Protein AF-A0A0G9MXS0-F1 (afdb_monomer)

pLDDT: mean 90.31, std 13.98, range [33.62, 98.56]

Structure (mmCIF, N/CA/C/O backbone):
data_AF-A0A0G9MXS0-F1
#
_entry.id   AF-A0A0G9MXS0-F1
#
loop_
_atom_site.group_PDB
_atom_site.id
_atom_site.type_symbol
_atom_site.label_atom_id
_atom_site.label_alt_id
_atom_site.label_comp_id
_atom_site.label_asym_id
_atom_site.label_entity_id
_atom_site.label_seq_id
_atom_site.pdbx_PDB_ins_code
_atom_site.Cartn_x
_atom_site.Cartn_y
_atom_site.Cartn_z
_atom_site.occupancy
_atom_site.B_iso_or_equiv
_atom_site.auth_seq_id
_atom_site.auth_comp_id
_atom_site.auth_asym_id
_atom_site.auth_atom_id
_atom_site.pdbx_PDB_model_num
ATOM 1 N N . MET A 1 1 ? -11.647 19.737 22.869 1.00 33.62 1 MET A N 1
ATOM 2 C CA . MET A 1 1 ? -10.532 19.335 23.748 1.00 33.62 1 MET A CA 1
ATOM 3 C C . MET A 1 1 ? -9.729 18.297 22.994 1.00 33.62 1 MET A C 1
ATOM 5 O O . MET A 1 1 ? -10.153 17.158 22.888 1.00 33.62 1 MET A O 1
ATOM 9 N N . THR A 1 2 ? -8.673 18.758 22.336 1.00 41.34 2 THR A N 1
ATOM 10 C CA . THR A 1 2 ? -7.670 17.954 21.637 1.00 41.34 2 THR A CA 1
ATOM 11 C C . THR A 1 2 ? -6.596 17.598 22.648 1.00 41.34 2 THR A C 1
ATOM 13 O O . THR A 1 2 ? -5.862 18.496 23.050 1.00 41.34 2 THR A O 1
ATOM 16 N N . ASP A 1 3 ? -6.517 16.332 23.049 1.00 33.88 3 ASP A N 1
ATOM 17 C CA . ASP A 1 3 ? -5.334 15.817 23.730 1.00 33.88 3 ASP A CA 1
ATOM 18 C C . ASP A 1 3 ? -4.637 14.801 22.839 1.00 33.88 3 ASP A C 1
ATOM 20 O O . ASP A 1 3 ? -5.235 13.877 22.284 1.00 33.88 3 ASP A O 1
ATOM 24 N N . ALA A 1 4 ? -3.361 15.100 22.651 1.00 39.19 4 ALA A N 1
ATOM 25 C CA . ALA A 1 4 ? -2.439 14.481 21.738 1.00 39.19 4 ALA A CA 1
ATOM 26 C C . ALA A 1 4 ? -2.126 13.043 22.151 1.00 39.19 4 ALA A C 1
ATOM 28 O O . ALA A 1 4 ? -1.952 12.730 23.330 1.00 39.19 4 ALA A O 1
ATOM 29 N N . VAL A 1 5 ? -1.947 12.186 21.148 1.00 43.66 5 VAL A N 1
ATOM 30 C CA . VAL A 1 5 ? -1.130 10.982 21.298 1.00 43.66 5 VAL A CA 1
ATOM 31 C C . VAL A 1 5 ? 0.262 11.456 21.728 1.00 43.66 5 VAL A C 1
ATOM 33 O O . VAL A 1 5 ? 0.905 12.228 21.017 1.00 43.66 5 VAL A O 1
ATOM 36 N N . ALA A 1 6 ? 0.659 11.077 22.943 1.00 42.03 6 ALA A N 1
ATOM 37 C CA . ALA A 1 6 ? 1.858 11.559 23.612 1.00 42.03 6 ALA A CA 1
ATOM 38 C C . ALA A 1 6 ? 3.135 11.319 22.788 1.00 42.03 6 ALA A C 1
ATOM 40 O O . ALA A 1 6 ? 3.261 10.332 22.062 1.00 42.03 6 ALA A O 1
ATOM 41 N N . ALA A 1 7 ? 4.064 12.264 22.939 1.00 38.81 7 ALA A N 1
ATOM 42 C CA . ALA A 1 7 ? 5.314 12.396 22.209 1.00 38.81 7 ALA A CA 1
ATOM 43 C C . ALA A 1 7 ? 6.161 11.116 22.213 1.00 38.81 7 ALA A C 1
ATOM 45 O O . ALA A 1 7 ? 6.508 10.583 23.268 1.00 38.81 7 ALA A O 1
ATOM 46 N N . ALA A 1 8 ? 6.562 10.687 21.017 1.00 43.38 8 ALA A N 1
ATOM 47 C CA . ALA A 1 8 ? 7.743 9.859 20.862 1.00 43.38 8 ALA A CA 1
ATOM 48 C C . ALA A 1 8 ? 8.965 10.664 21.344 1.00 43.38 8 ALA A C 1
ATOM 50 O O . ALA A 1 8 ? 9.063 11.869 21.091 1.00 43.38 8 ALA A O 1
ATOM 51 N N . GLY A 1 9 ? 9.851 10.010 22.102 1.00 40.53 9 GLY A N 1
ATOM 52 C CA . GLY A 1 9 ? 11.127 10.587 22.523 1.00 40.53 9 GLY A CA 1
ATOM 53 C C . GLY A 1 9 ? 11.935 11.079 21.321 1.00 40.53 9 GLY A C 1
ATOM 54 O O . GLY A 1 9 ? 11.627 10.749 20.181 1.00 40.53 9 GLY A O 1
ATOM 55 N N . THR A 1 10 ? 12.957 11.896 21.564 1.00 53.34 10 THR A N 1
ATOM 56 C CA . THR A 1 10 ? 13.846 12.404 20.508 1.00 53.34 10 THR A CA 1
ATOM 57 C C . THR A 1 10 ? 14.333 11.255 19.615 1.00 53.34 10 THR A C 1
ATOM 59 O O . THR A 1 10 ? 15.136 10.441 20.069 1.00 53.34 10 THR A O 1
ATOM 62 N N . GLY A 1 11 ? 13.825 11.197 18.378 1.00 67.38 11 GLY A N 1
ATOM 63 C CA . GLY A 1 11 ? 14.111 10.158 17.390 1.00 67.38 11 GLY A CA 1
ATOM 64 C C . GLY A 1 11 ? 12.881 9.320 17.013 1.00 67.38 11 GLY A C 1
ATOM 65 O O . GLY A 1 11 ? 12.605 8.303 17.643 1.00 67.38 11 GLY A O 1
ATOM 66 N N . SER A 1 12 ? 12.230 9.694 15.910 1.00 78.31 12 SER A N 1
ATOM 67 C CA . SER A 1 12 ? 11.050 9.090 15.259 1.00 78.31 12 SER A CA 1
ATOM 68 C C . SER A 1 12 ? 9.695 9.565 15.794 1.00 78.31 12 SER A C 1
ATOM 70 O O . SER A 1 12 ? 9.551 9.889 16.968 1.00 78.31 12 SER A O 1
ATOM 72 N N . ARG A 1 13 ? 8.678 9.655 14.926 1.00 89.19 13 ARG A N 1
ATOM 73 C CA . ARG A 1 13 ? 7.351 10.210 15.270 1.00 89.19 13 ARG A CA 1
ATOM 74 C C . ARG A 1 13 ? 6.240 9.696 14.364 1.00 89.19 13 ARG A C 1
ATOM 76 O O . ARG A 1 13 ? 6.498 9.275 13.241 1.00 89.19 13 ARG A O 1
ATOM 83 N N . TYR A 1 14 ? 4.993 9.869 14.798 1.00 91.62 14 TYR A N 1
ATOM 84 C CA . TYR A 1 14 ? 3.857 9.791 13.882 1.00 91.62 14 TYR A CA 1
ATOM 85 C C . TYR A 1 14 ? 3.717 11.093 13.094 1.00 91.62 14 TYR A C 1
ATOM 87 O O . TYR A 1 14 ? 3.660 12.169 13.690 1.00 91.62 14 TYR A O 1
ATOM 95 N N . ALA A 1 15 ? 3.662 11.000 11.766 1.00 88.00 15 ALA A N 1
ATOM 96 C CA . ALA A 1 15 ? 3.528 12.167 10.894 1.00 88.00 15 ALA A CA 1
ATOM 97 C C . ALA A 1 15 ? 2.088 12.346 10.404 1.00 88.00 15 ALA A C 1
ATOM 99 O O . ALA A 1 15 ? 1.401 13.282 10.813 1.00 88.00 15 ALA A O 1
ATOM 100 N N . ARG A 1 16 ? 1.616 11.439 9.542 1.00 94.88 16 ARG A N 1
ATOM 101 C CA . ARG A 1 16 ? 0.253 11.453 9.003 1.00 94.88 16 ARG A CA 1
ATOM 102 C C . ARG A 1 16 ? -0.611 10.434 9.731 1.00 94.88 16 ARG A C 1
ATOM 104 O O . ARG A 1 16 ? -0.188 9.306 9.959 1.00 94.88 16 ARG A O 1
ATOM 111 N N . GLN A 1 17 ? -1.837 10.825 10.057 1.00 96.12 17 GLN A N 1
ATOM 112 C CA . GLN A 1 17 ? -2.816 9.969 10.718 1.00 96.12 17 GLN A CA 1
ATOM 113 C C . GLN A 1 17 ? -4.156 10.039 9.986 1.00 96.12 17 GLN A C 1
ATOM 115 O O . GLN A 1 17 ? -4.555 11.107 9.517 1.00 96.12 17 GLN A O 1
ATOM 120 N N . GLN A 1 18 ? -4.853 8.910 9.888 1.00 97.25 18 GLN A N 1
ATOM 121 C CA . GLN A 1 18 ? -6.220 8.840 9.377 1.00 97.25 18 GLN A CA 1
ATOM 122 C C . GLN A 1 18 ? -7.076 7.979 10.300 1.00 97.25 18 GLN A C 1
ATOM 124 O O . GLN A 1 18 ? -6.687 6.874 10.665 1.00 97.25 18 GLN A O 1
ATOM 129 N N . LEU A 1 19 ? -8.246 8.500 10.668 1.00 96.00 19 LEU A N 1
ATOM 130 C CA . LEU A 1 19 ? -9.260 7.761 11.408 1.00 96.00 19 LEU A CA 1
ATOM 131 C C . LEU A 1 19 ? -10.292 7.224 10.416 1.00 96.00 19 LEU A C 1
ATOM 133 O O . LEU A 1 19 ? -10.860 7.993 9.641 1.00 96.00 19 LEU A O 1
ATOM 137 N N . VAL A 1 20 ? -10.541 5.921 10.455 1.00 96.06 20 VAL A N 1
ATOM 138 C CA . VAL A 1 20 ? -11.544 5.245 9.627 1.00 96.06 20 VAL A CA 1
ATOM 139 C C . VAL A 1 20 ? -12.437 4.366 10.492 1.00 96.06 20 VAL A C 1
ATOM 141 O O . VAL A 1 20 ? -12.101 4.049 11.631 1.00 96.06 20 VAL A O 1
ATOM 144 N N . GLN A 1 21 ? -13.598 3.991 9.968 1.00 93.62 21 GLN A N 1
ATOM 145 C CA . GLN A 1 21 ? -14.516 3.088 10.655 1.00 93.62 21 GLN A CA 1
ATOM 146 C C . GLN A 1 21 ? -14.477 1.709 10.015 1.00 93.62 21 GLN A C 1
ATOM 148 O O . GLN A 1 21 ? -14.548 1.575 8.795 1.00 93.62 21 GLN A O 1
ATOM 153 N N . VAL A 1 22 ? -14.423 0.695 10.868 1.00 92.06 22 VAL A N 1
ATOM 154 C CA . VAL A 1 22 ? -14.742 -0.693 10.529 1.00 92.06 22 VAL A CA 1
ATOM 155 C C . VAL A 1 22 ? -16.005 -1.078 11.305 1.00 92.06 22 VAL A C 1
ATOM 157 O O . VAL A 1 22 ? -16.372 -0.368 12.249 1.00 92.06 22 VAL A O 1
ATOM 160 N N . PRO A 1 23 ? -16.708 -2.168 10.956 1.00 87.62 23 PRO A N 1
ATOM 161 C CA . PRO A 1 23 ? -17.886 -2.593 11.705 1.00 87.62 23 PRO A CA 1
ATOM 162 C C . PRO A 1 23 ? -17.623 -2.655 13.220 1.00 87.62 23 PRO A C 1
ATOM 164 O O . PRO A 1 23 ? -16.843 -3.472 13.698 1.00 87.62 23 PRO A O 1
ATOM 167 N N . GLY A 1 24 ? -18.271 -1.756 13.966 1.00 85.69 24 GLY A N 1
ATOM 168 C CA . GLY A 1 24 ? -18.226 -1.704 15.428 1.00 85.69 24 GLY A CA 1
ATOM 169 C C . GLY A 1 24 ? -17.005 -1.029 16.065 1.00 85.69 24 GLY A C 1
ATOM 170 O O . GLY A 1 24 ? -16.990 -0.924 17.289 1.00 85.69 24 GLY A O 1
ATOM 171 N N . ARG A 1 25 ? -16.001 -0.560 15.306 1.00 90.25 25 ARG A N 1
ATOM 172 C CA . ARG A 1 25 ? -14.773 0.034 15.881 1.00 90.25 25 ARG A CA 1
ATOM 173 C C . ARG A 1 25 ? -14.265 1.221 15.062 1.00 90.25 25 ARG A C 1
ATOM 175 O O . ARG A 1 25 ? -14.404 1.261 13.840 1.00 90.25 25 ARG A O 1
ATOM 182 N N . ASN A 1 26 ? -13.639 2.183 15.738 1.00 93.50 26 ASN A N 1
ATOM 183 C CA . ASN A 1 26 ? -12.846 3.206 15.057 1.00 93.50 26 ASN A CA 1
ATOM 184 C C . ASN A 1 26 ? -11.406 2.706 14.941 1.00 93.50 26 ASN A C 1
ATOM 186 O O . ASN A 1 26 ? -10.884 2.113 15.881 1.00 93.50 26 ASN A O 1
ATOM 190 N N . VAL A 1 27 ? -10.757 2.965 13.814 1.00 97.00 27 VAL A N 1
ATOM 191 C CA . VAL A 1 27 ? -9.387 2.532 13.545 1.00 97.00 27 VAL A CA 1
ATOM 192 C C . VAL A 1 27 ? -8.548 3.744 13.184 1.00 97.00 27 VAL A C 1
ATOM 194 O O . VAL A 1 27 ? -8.851 4.454 12.226 1.00 97.00 27 VAL A O 1
ATOM 197 N N . LEU A 1 28 ? -7.499 3.995 13.962 1.00 97.31 28 LEU A N 1
ATOM 198 C CA . LEU A 1 28 ? -6.494 5.007 13.664 1.00 97.31 28 LEU A CA 1
ATOM 199 C C . LEU A 1 28 ? -5.334 4.335 12.929 1.00 97.31 28 LEU A C 1
ATOM 201 O O . LEU A 1 28 ? -4.691 3.441 13.470 1.00 97.31 28 LEU A O 1
ATOM 205 N N . VAL A 1 29 ? -5.057 4.786 11.712 1.00 98.19 29 VAL A N 1
ATOM 206 C CA . VAL A 1 29 ? -3.877 4.400 10.933 1.00 98.19 29 VAL A CA 1
ATOM 207 C C . VAL A 1 29 ? -2.875 5.540 11.016 1.00 98.19 29 VAL A C 1
ATOM 209 O O . VAL A 1 29 ? -3.224 6.686 10.720 1.00 98.19 29 VAL A O 1
ATOM 212 N N . ALA A 1 30 ? -1.649 5.246 11.437 1.00 97.56 30 ALA A N 1
ATOM 213 C CA . ALA A 1 30 ? -0.625 6.251 11.676 1.00 97.56 30 ALA A CA 1
ATOM 214 C C . ALA A 1 30 ? 0.683 5.890 10.971 1.00 97.56 30 ALA A C 1
ATOM 216 O O . ALA A 1 30 ? 1.228 4.805 11.152 1.00 97.56 30 ALA A O 1
ATOM 217 N N . GLU A 1 31 ? 1.203 6.833 10.195 1.00 96.62 31 GLU A N 1
ATOM 218 C CA . GLU A 1 31 ? 2.507 6.720 9.557 1.00 96.62 31 GLU A CA 1
ATOM 219 C C . GLU A 1 31 ? 3.615 7.014 10.551 1.00 96.62 31 GLU A C 1
ATOM 221 O O . GLU A 1 31 ? 3.676 8.116 11.106 1.00 96.62 31 GLU A O 1
ATOM 226 N N . TYR A 1 32 ? 4.485 6.027 10.746 1.00 93.62 32 TYR A N 1
ATOM 227 C CA . TYR A 1 32 ? 5.662 6.137 11.586 1.00 93.62 32 TYR A CA 1
ATOM 228 C C . TYR A 1 32 ? 6.855 6.565 10.732 1.00 93.62 32 TYR A C 1
ATOM 230 O O . TYR A 1 32 ? 7.236 5.883 9.782 1.00 93.62 32 TYR A O 1
ATOM 238 N N . VAL A 1 33 ? 7.443 7.707 11.073 1.00 89.38 33 VAL A N 1
ATOM 239 C CA . VAL A 1 33 ? 8.605 8.270 10.384 1.00 89.38 33 VAL A CA 1
ATOM 240 C C . VAL A 1 33 ? 9.826 8.102 11.268 1.00 89.38 33 VAL A C 1
ATOM 242 O O . VAL A 1 33 ? 9.826 8.574 12.406 1.00 89.38 33 VAL A O 1
ATOM 245 N N . PHE A 1 34 ? 10.858 7.469 10.718 1.00 89.06 34 PHE A N 1
ATOM 246 C CA . PHE A 1 34 ? 12.155 7.303 11.360 1.00 89.06 34 PHE A CA 1
ATOM 247 C C . PHE A 1 34 ? 13.017 8.554 11.155 1.00 89.06 34 PHE A C 1
ATOM 249 O O . PHE A 1 34 ? 13.143 9.042 10.032 1.00 89.06 34 PHE A O 1
ATOM 256 N N . ASP A 1 35 ? 13.610 9.078 12.230 1.00 85.88 35 ASP A N 1
ATOM 257 C CA . ASP A 1 35 ? 14.569 10.194 12.124 1.00 85.88 35 ASP A CA 1
ATOM 258 C C . ASP A 1 35 ? 15.984 9.715 11.740 1.00 85.88 35 ASP A C 1
ATOM 260 O O . ASP A 1 35 ? 16.755 10.484 11.170 1.00 85.88 35 ASP A O 1
ATOM 264 N N . ASP A 1 36 ? 16.305 8.449 12.02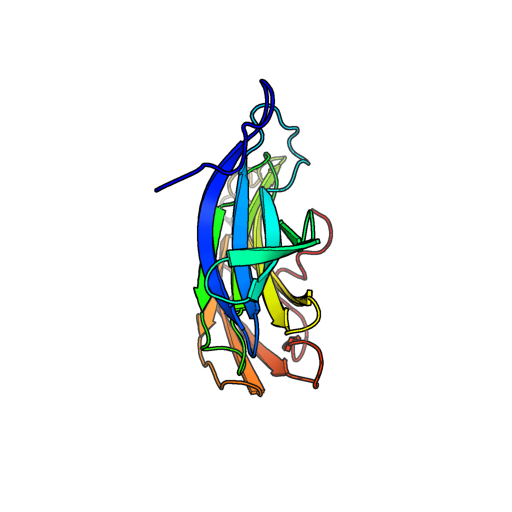2 1.00 86.50 36 ASP A N 1
ATOM 265 C CA . ASP A 1 36 ? 17.522 7.755 11.592 1.00 86.50 36 ASP A CA 1
ATOM 266 C C . ASP A 1 36 ? 17.139 6.363 11.075 1.00 86.50 36 ASP A C 1
ATOM 268 O O . ASP A 1 36 ? 16.343 5.657 11.701 1.00 86.50 36 ASP A O 1
ATOM 272 N N . PHE A 1 37 ? 17.658 5.986 9.911 1.00 86.44 37 PHE A N 1
ATOM 273 C CA . PHE A 1 37 ? 17.297 4.748 9.235 1.00 86.44 37 PHE A CA 1
ATOM 274 C C . PHE A 1 37 ? 18.442 4.215 8.375 1.00 86.44 37 PHE A C 1
ATOM 276 O O . PHE A 1 37 ? 19.243 4.955 7.804 1.00 86.44 37 PHE A O 1
ATOM 283 N N . SER A 1 38 ? 18.482 2.893 8.237 1.00 87.31 38 SER A N 1
ATOM 284 C CA . SER A 1 38 ? 19.339 2.232 7.259 1.00 87.31 38 SER A CA 1
ATOM 285 C C . SER A 1 38 ? 18.644 2.167 5.897 1.00 87.31 38 SER A C 1
ATOM 287 O O . SER A 1 38 ? 17.433 2.364 5.783 1.00 87.31 38 SER A O 1
ATOM 289 N N . HIS A 1 39 ? 19.392 1.815 4.854 1.00 81.50 39 HIS A N 1
ATOM 290 C CA . HIS A 1 39 ? 18.808 1.562 3.536 1.00 81.50 39 HIS A CA 1
ATOM 291 C C . HIS A 1 39 ? 17.793 0.401 3.550 1.00 81.50 39 HIS A C 1
ATOM 293 O O . HIS A 1 39 ? 16.867 0.425 2.747 1.00 81.50 39 HIS A O 1
ATOM 299 N N . ALA A 1 40 ? 17.927 -0.544 4.491 1.00 86.19 40 ALA A N 1
ATOM 300 C CA . ALA A 1 40 ? 17.030 -1.687 4.688 1.00 86.19 40 ALA A CA 1
ATOM 301 C C . ALA A 1 40 ? 15.862 -1.401 5.653 1.00 86.19 40 ALA A C 1
ATOM 303 O O . ALA A 1 40 ? 15.056 -2.280 5.939 1.00 86.19 40 ALA A O 1
ATOM 304 N N . THR A 1 41 ? 15.777 -0.197 6.223 1.00 90.38 41 THR A N 1
ATOM 305 C CA . THR A 1 41 ? 14.640 0.163 7.075 1.00 90.38 41 THR A CA 1
ATOM 306 C C . THR A 1 41 ? 13.443 0.446 6.176 1.00 90.38 41 THR A C 1
ATOM 308 O O . THR A 1 41 ? 13.517 1.342 5.344 1.00 90.38 41 THR A O 1
ATOM 311 N N . GLU A 1 42 ? 12.349 -0.289 6.323 1.00 91.75 42 GLU A N 1
ATOM 312 C CA . GLU A 1 42 ? 11.135 -0.066 5.532 1.00 91.75 42 GLU A CA 1
ATOM 313 C C . GLU A 1 42 ? 10.337 1.146 6.055 1.00 91.75 42 GLU A C 1
ATOM 315 O O . GLU A 1 42 ? 10.437 1.533 7.225 1.00 91.75 42 GLU A O 1
ATOM 320 N N . GLY A 1 43 ? 9.511 1.757 5.200 1.00 93.81 43 GLY A N 1
ATOM 321 C CA . GLY A 1 43 ? 8.479 2.689 5.660 1.00 93.81 43 GLY A CA 1
ATOM 322 C C . GLY A 1 43 ? 7.374 1.938 6.401 1.00 93.81 43 GLY A C 1
ATOM 323 O O . GLY A 1 43 ? 7.039 0.827 6.006 1.00 93.81 43 GLY A O 1
ATOM 324 N N . ARG A 1 44 ? 6.787 2.532 7.449 1.00 95.38 44 ARG A N 1
ATOM 325 C CA . ARG A 1 44 ? 5.916 1.813 8.395 1.00 95.38 44 ARG A CA 1
ATOM 326 C C . ARG A 1 44 ? 4.583 2.520 8.651 1.00 95.38 44 ARG A C 1
ATOM 328 O O . ARG A 1 44 ? 4.539 3.730 8.881 1.00 95.38 44 ARG A O 1
ATOM 335 N N . LEU A 1 45 ? 3.504 1.739 8.700 1.00 97.94 45 LEU A N 1
ATOM 336 C CA . LEU A 1 45 ? 2.224 2.139 9.286 1.00 97.94 45 LEU A CA 1
ATOM 337 C C . LEU A 1 45 ? 1.915 1.288 10.519 1.00 97.94 45 LEU A C 1
ATOM 339 O O . LEU A 1 45 ? 2.001 0.059 10.480 1.00 97.94 45 LEU A O 1
ATOM 343 N N . ASP A 1 46 ? 1.463 1.961 11.571 1.00 97.94 46 ASP A N 1
ATOM 344 C CA . ASP A 1 46 ? 0.859 1.335 12.741 1.00 97.94 46 ASP A CA 1
ATOM 345 C C . ASP A 1 46 ? -0.653 1.517 12.711 1.00 97.94 46 ASP A C 1
ATOM 347 O O . ASP A 1 46 ? -1.172 2.537 12.244 1.00 97.94 46 ASP A O 1
ATOM 351 N N . VAL A 1 47 ? -1.367 0.516 13.219 1.00 98.31 47 VAL A N 1
ATOM 352 C CA . VAL A 1 47 ? -2.827 0.501 13.237 1.00 98.31 47 VAL A CA 1
ATOM 353 C C . VAL A 1 47 ? -3.317 0.301 14.664 1.00 98.31 47 VAL A C 1
ATOM 355 O O . VAL A 1 47 ? -2.893 -0.613 15.368 1.00 98.31 47 VAL A O 1
ATOM 358 N N . PHE A 1 48 ? -4.243 1.154 15.087 1.00 97.31 48 PHE A N 1
ATOM 359 C CA . PHE A 1 48 ? -4.815 1.150 16.426 1.00 97.31 48 PHE A CA 1
ATOM 360 C C . PHE A 1 48 ? -6.323 0.984 16.331 1.00 97.31 48 PHE A C 1
ATOM 362 O O . PHE A 1 48 ? -7.001 1.846 15.771 1.00 97.31 48 PHE A O 1
ATOM 369 N N . TYR A 1 49 ? -6.857 -0.090 16.902 1.00 96.69 49 TYR A N 1
ATOM 370 C CA . TYR A 1 49 ? -8.299 -0.274 17.016 1.00 96.69 49 TYR A CA 1
ATOM 371 C C . TYR A 1 49 ? -8.761 0.309 18.341 1.00 96.69 49 TYR A C 1
ATOM 373 O O . TYR A 1 49 ? -8.235 -0.023 19.404 1.00 96.69 49 TYR A O 1
ATOM 381 N N . LEU A 1 50 ? -9.720 1.220 18.256 1.00 94.50 50 LEU A N 1
ATOM 382 C CA . LEU A 1 50 ? -10.207 2.019 19.364 1.00 94.50 50 LEU A CA 1
ATOM 383 C C . LEU A 1 50 ? -11.607 1.544 19.730 1.00 94.50 50 LEU A C 1
ATOM 385 O O . LEU A 1 50 ? -12.552 1.685 18.943 1.00 94.50 50 LEU A O 1
ATOM 389 N N . ASP A 1 51 ? -11.742 1.036 20.948 1.00 88.50 51 ASP A N 1
ATOM 390 C CA . ASP A 1 51 ? -13.048 0.765 21.528 1.00 88.50 51 ASP A CA 1
ATOM 391 C C . ASP A 1 51 ? -13.601 2.069 22.091 1.00 88.50 51 ASP A C 1
ATOM 393 O O . ASP A 1 51 ? -12.889 2.820 22.768 1.00 88.50 51 ASP A O 1
ATOM 397 N N . ALA A 1 52 ? -14.870 2.345 21.800 1.00 81.81 52 ALA A N 1
ATOM 398 C CA . ALA A 1 52 ? -15.545 3.542 22.268 1.00 81.81 52 ALA A CA 1
ATOM 399 C C . ALA A 1 52 ? -16.804 3.186 23.062 1.00 81.81 52 ALA A C 1
ATOM 401 O O . ALA A 1 52 ? -17.646 2.425 22.591 1.00 81.81 52 ALA A O 1
ATOM 402 N N . SER A 1 53 ? -16.957 3.804 24.231 1.00 78.25 53 SER A N 1
ATOM 403 C CA . SER A 1 53 ? -18.198 3.818 25.013 1.00 78.25 53 SER A CA 1
ATOM 404 C C . SER A 1 53 ? -18.496 5.256 25.407 1.00 78.25 53 SER A C 1
ATOM 406 O O . SER A 1 53 ? -17.600 5.971 25.856 1.00 78.25 53 SER A O 1
ATOM 408 N N . ASP A 1 54 ? -19.737 5.702 25.215 1.00 80.44 54 ASP A N 1
ATOM 409 C CA . ASP A 1 54 ? -20.201 7.041 25.615 1.00 80.44 54 ASP A CA 1
ATOM 410 C C . ASP A 1 54 ? -19.306 8.193 25.113 1.00 80.44 54 ASP A C 1
ATOM 412 O O . ASP A 1 54 ? -19.026 9.162 25.822 1.00 80.44 54 ASP A O 1
ATOM 416 N N . GLY A 1 55 ? -18.807 8.070 23.878 1.00 75.00 55 GLY A N 1
ATOM 417 C CA . GLY A 1 55 ? -17.944 9.075 23.249 1.00 75.00 55 GLY A CA 1
ATOM 418 C C . GLY A 1 55 ? -16.519 9.145 23.811 1.00 75.00 55 GLY A C 1
ATOM 419 O O . GLY A 1 55 ? -15.801 10.100 23.518 1.00 75.00 55 GLY A O 1
ATOM 420 N N . ARG A 1 56 ? -16.093 8.157 24.608 1.00 81.50 56 ARG A N 1
ATOM 421 C CA . ARG A 1 56 ? -14.734 8.046 25.152 1.00 81.50 56 ARG A CA 1
ATOM 422 C C . ARG A 1 56 ? -14.047 6.793 24.637 1.00 81.50 56 ARG A C 1
ATOM 424 O O . ARG A 1 56 ? -14.677 5.746 24.527 1.00 81.50 56 ARG A O 1
ATOM 431 N N . VAL A 1 57 ? -12.746 6.900 24.373 1.00 85.56 57 VAL A N 1
ATOM 432 C CA . VAL A 1 57 ? -11.901 5.736 24.088 1.00 85.56 57 VAL A CA 1
ATOM 433 C C . VAL A 1 57 ? -11.710 4.955 25.386 1.00 85.56 57 VAL A C 1
ATOM 435 O O . VAL A 1 57 ? -11.178 5.492 26.357 1.00 85.56 57 VAL A O 1
ATOM 438 N N . THR A 1 58 ? -12.168 3.708 25.411 1.00 86.06 58 THR A N 1
ATOM 439 C CA . THR A 1 58 ? -12.092 2.814 26.580 1.00 86.06 58 THR A CA 1
ATOM 440 C C . THR A 1 58 ? -11.049 1.716 26.420 1.00 86.06 58 THR A C 1
ATOM 442 O O . THR A 1 58 ? -10.610 1.146 27.415 1.00 86.06 58 THR A O 1
ATOM 445 N N . GLY A 1 59 ? -10.637 1.432 25.185 1.00 86.88 59 GLY A N 1
ATOM 446 C CA . GLY A 1 59 ? -9.661 0.402 24.854 1.00 86.88 59 GLY A CA 1
ATOM 447 C C . GLY A 1 59 ? -8.884 0.769 23.597 1.00 86.88 59 GLY A C 1
ATOM 448 O O . GLY A 1 59 ? -9.408 1.443 22.709 1.00 86.88 59 GLY A O 1
ATOM 449 N N . VAL A 1 60 ? -7.620 0.348 23.551 1.00 92.56 60 VAL A N 1
ATOM 450 C CA . VAL A 1 60 ? -6.759 0.480 22.374 1.00 92.56 60 VAL A CA 1
ATOM 451 C C . VAL A 1 60 ? -6.036 -0.836 22.158 1.00 92.56 60 VAL A C 1
ATOM 453 O O . VAL A 1 60 ? -5.192 -1.226 22.967 1.00 92.56 60 VAL A O 1
ATOM 456 N N . GLU A 1 61 ? -6.338 -1.488 21.048 1.00 96.19 61 GLU A N 1
ATOM 457 C CA . GLU A 1 61 ? -5.573 -2.620 20.545 1.00 96.19 61 GLU A CA 1
ATOM 458 C C . GLU A 1 61 ? -4.565 -2.112 19.514 1.00 96.19 61 GLU A C 1
ATOM 460 O O . GLU A 1 61 ? -4.909 -1.312 18.640 1.00 96.19 61 GLU A O 1
ATOM 465 N N . ARG A 1 62 ? -3.300 -2.518 19.657 1.00 96.88 62 ARG A N 1
ATOM 466 C CA . ARG A 1 62 ? -2.184 -1.993 18.866 1.00 96.88 62 ARG A CA 1
ATOM 467 C C . ARG A 1 62 ? -1.642 -3.067 17.940 1.00 96.88 62 ARG A C 1
ATOM 469 O O . ARG A 1 62 ? -1.200 -4.111 18.406 1.00 96.88 62 ARG A O 1
ATOM 476 N N . PHE A 1 63 ? -1.601 -2.749 16.657 1.00 97.31 63 PHE A N 1
ATOM 477 C CA . PHE A 1 63 ? -0.927 -3.522 15.627 1.00 97.31 63 PHE A CA 1
ATOM 478 C C . PHE A 1 63 ? 0.230 -2.679 15.110 1.00 97.31 63 PHE A C 1
ATOM 480 O O . PHE A 1 63 ? 0.107 -1.894 14.167 1.00 97.31 63 PHE A O 1
ATOM 487 N N . GLU A 1 64 ? 1.346 -2.796 15.815 1.00 95.12 64 GLU A N 1
ATOM 488 C CA . GLU A 1 64 ? 2.609 -2.223 15.381 1.00 95.12 64 GLU A CA 1
ATOM 489 C C . GLU A 1 64 ? 3.103 -2.947 14.132 1.00 95.12 64 GLU A C 1
ATOM 491 O O . GLU A 1 64 ? 2.952 -4.165 14.028 1.00 95.12 64 GLU A O 1
ATOM 496 N N . ARG A 1 65 ? 3.702 -2.204 13.197 1.00 94.25 65 ARG A N 1
ATOM 497 C CA . ARG A 1 65 ? 4.216 -2.751 11.932 1.00 94.25 65 ARG A CA 1
ATOM 498 C C . ARG A 1 65 ? 3.123 -3.470 11.134 1.00 94.25 65 ARG A C 1
ATOM 500 O O . ARG A 1 65 ? 3.379 -4.461 10.460 1.00 94.25 65 ARG A O 1
ATOM 507 N N . ALA A 1 66 ? 1.888 -2.968 11.212 1.00 96.56 66 ALA A N 1
ATOM 508 C CA . ALA A 1 66 ? 0.750 -3.517 10.475 1.00 96.56 66 ALA A CA 1
ATOM 509 C C . ALA A 1 66 ? 0.967 -3.473 8.954 1.00 96.56 66 ALA A C 1
ATOM 511 O O . ALA A 1 66 ? 0.394 -4.279 8.221 1.00 96.56 66 ALA A O 1
ATOM 512 N N . LEU A 1 67 ? 1.785 -2.528 8.487 1.00 96.38 67 LEU A N 1
ATOM 513 C CA . LEU A 1 67 ? 2.308 -2.491 7.132 1.00 96.38 67 LEU A CA 1
ATOM 514 C C . LEU A 1 67 ? 3.741 -1.971 7.162 1.00 96.38 67 LEU A C 1
ATOM 516 O O . LEU A 1 67 ? 4.008 -0.930 7.763 1.00 96.38 67 LEU A O 1
ATOM 520 N N . GLU A 1 68 ? 4.624 -2.655 6.443 1.00 95.25 68 GLU A N 1
ATOM 521 C CA . GLU A 1 68 ? 5.969 -2.180 6.130 1.00 95.25 68 GLU A CA 1
ATOM 522 C C . GLU A 1 68 ? 6.243 -2.371 4.637 1.00 95.25 68 GLU A C 1
ATOM 524 O O . GLU A 1 68 ? 5.865 -3.406 4.088 1.00 95.25 68 GLU A O 1
ATOM 529 N N . VAL A 1 69 ? 6.804 -1.377 3.945 1.00 94.50 69 VAL A N 1
ATOM 530 C CA . VAL A 1 69 ? 7.137 -1.485 2.512 1.00 94.50 69 VAL A CA 1
ATOM 531 C C . VAL A 1 69 ? 8.261 -0.528 2.111 1.00 94.50 69 VAL A C 1
ATOM 533 O O . VAL A 1 69 ? 8.362 0.586 2.632 1.00 94.50 69 VAL A O 1
ATOM 536 N N . GLY A 1 70 ? 9.062 -0.942 1.126 1.00 90.69 70 GLY A N 1
ATOM 537 C CA . GLY A 1 70 ? 10.144 -0.146 0.544 1.00 90.69 70 GLY A CA 1
ATOM 538 C C . GLY A 1 70 ? 11.416 -0.173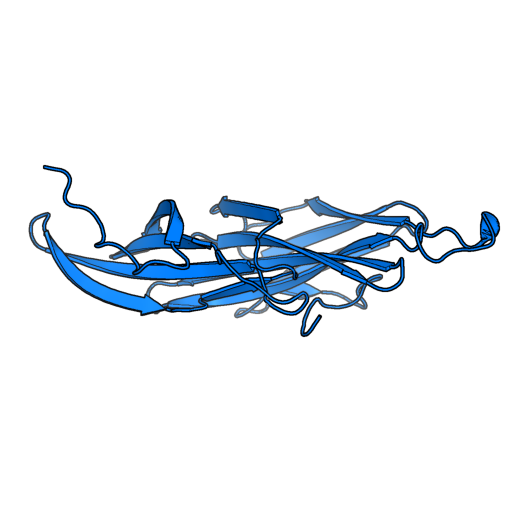 1.386 1.00 90.69 70 GLY A C 1
ATOM 539 O O . GLY A 1 70 ? 11.611 -1.068 2.189 1.00 90.69 70 GLY A O 1
ATOM 540 N N . GLY A 1 71 ? 12.280 0.821 1.211 1.00 87.00 71 GLY A N 1
ATOM 541 C CA . GLY A 1 71 ? 13.470 1.021 2.036 1.00 87.00 71 GLY A CA 1
ATOM 542 C C . GLY A 1 71 ? 13.625 2.479 2.459 1.00 87.00 71 GLY A C 1
ATOM 543 O O . GLY A 1 71 ? 12.762 3.318 2.201 1.00 87.00 71 GLY A O 1
ATOM 544 N N . GLN A 1 72 ? 14.758 2.801 3.085 1.00 85.38 72 GLN A N 1
ATOM 545 C CA . GLN A 1 72 ? 15.118 4.175 3.473 1.00 85.38 72 GLN A CA 1
ATOM 546 C C . GLN A 1 72 ? 14.122 4.849 4.447 1.00 85.38 72 GLN A C 1
ATOM 548 O O . GLN A 1 72 ? 13.923 6.063 4.423 1.00 85.38 72 GLN A O 1
ATOM 553 N N . GLY A 1 73 ? 13.485 4.056 5.306 1.00 86.50 73 GLY A N 1
ATOM 554 C CA . GLY A 1 73 ? 12.692 4.473 6.463 1.00 86.50 73 GLY A CA 1
ATOM 555 C C . GLY A 1 73 ? 11.417 5.245 6.143 1.00 86.50 73 GLY A C 1
ATOM 556 O O . GLY A 1 73 ? 10.872 5.909 7.029 1.00 86.50 73 GLY A O 1
ATOM 557 N N . ARG A 1 74 ? 10.949 5.236 4.889 1.00 86.69 74 ARG A N 1
ATOM 558 C CA . ARG A 1 74 ? 9.828 6.076 4.451 1.00 86.69 74 ARG A CA 1
ATOM 559 C C . ARG A 1 74 ? 8.927 5.354 3.464 1.00 86.69 74 ARG A C 1
ATOM 561 O O . ARG A 1 74 ? 9.383 4.622 2.595 1.00 86.69 74 ARG A O 1
ATOM 568 N N . LEU A 1 75 ? 7.631 5.620 3.584 1.00 92.38 75 LEU A N 1
ATOM 569 C CA . LEU A 1 75 ? 6.657 5.241 2.568 1.00 92.38 75 LEU A CA 1
ATOM 570 C C . LEU A 1 75 ? 6.779 6.195 1.376 1.00 92.38 75 LEU A C 1
ATOM 572 O O . LEU A 1 75 ? 7.063 7.382 1.549 1.00 92.38 75 LEU A O 1
ATOM 576 N N . GLY A 1 76 ? 6.515 5.688 0.176 1.00 91.69 76 GLY A N 1
ATOM 577 C CA . GLY A 1 76 ? 6.327 6.522 -1.005 1.00 91.69 76 GLY A CA 1
ATOM 578 C C . GLY A 1 76 ? 5.008 7.283 -0.898 1.00 91.69 76 GLY A C 1
ATOM 579 O O . GLY A 1 76 ? 4.986 8.509 -0.793 1.00 91.69 76 GLY A O 1
ATOM 580 N N . GLN A 1 77 ? 3.896 6.547 -0.888 1.00 94.25 77 GLN A N 1
ATOM 581 C CA . GLN A 1 77 ? 2.549 7.083 -0.697 1.00 94.25 77 GLN A CA 1
ATOM 582 C C . GLN A 1 77 ? 1.667 6.070 0.031 1.00 94.25 77 GLN A C 1
ATOM 584 O O . GLN A 1 77 ? 1.908 4.869 -0.022 1.00 94.25 77 GLN A O 1
ATOM 589 N N . TRP A 1 78 ? 0.601 6.540 0.679 1.00 97.81 78 TRP A N 1
ATOM 590 C CA . TRP A 1 78 ? -0.446 5.646 1.168 1.00 97.81 78 TRP A CA 1
ATOM 591 C C . TRP A 1 78 ? -1.828 6.298 1.185 1.00 97.81 78 TRP A C 1
ATOM 593 O O . TRP A 1 78 ? -1.976 7.523 1.286 1.00 97.81 78 TRP A O 1
ATOM 603 N N . SER A 1 79 ? -2.856 5.467 1.088 1.00 97.75 79 SER A N 1
ATOM 604 C CA . SER A 1 79 ? -4.265 5.858 1.106 1.00 97.75 79 SER A CA 1
ATOM 605 C C . SER A 1 79 ? -5.120 4.750 1.719 1.00 97.75 79 SER A C 1
ATOM 607 O O . SER A 1 79 ? -4.651 3.624 1.879 1.00 97.75 79 SER A O 1
ATOM 609 N N . ILE A 1 80 ? -6.363 5.077 2.071 1.00 98.31 80 ILE A N 1
ATOM 610 C CA . ILE A 1 80 ? -7.362 4.107 2.525 1.00 98.31 80 ILE A CA 1
ATOM 611 C C . ILE A 1 80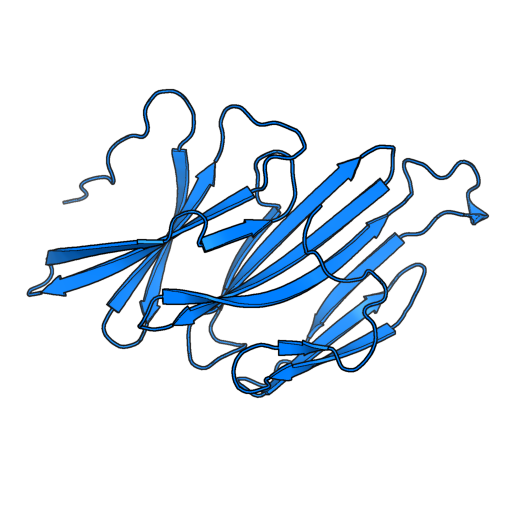 ? -8.584 4.233 1.618 1.00 98.31 80 ILE A C 1
ATOM 613 O O . ILE A 1 80 ? -9.069 5.345 1.401 1.00 98.31 80 ILE A O 1
ATOM 617 N N . GLY A 1 81 ? -9.072 3.105 1.108 1.00 95.88 81 GLY A N 1
ATOM 618 C CA . GLY A 1 81 ? -10.249 3.023 0.241 1.00 95.88 81 GLY A CA 1
ATOM 619 C C . GLY A 1 81 ? -11.113 1.801 0.551 1.00 95.88 81 GLY A C 1
ATOM 620 O O . GLY A 1 81 ? -10.665 0.872 1.215 1.00 95.88 81 GLY A O 1
ATOM 621 N N . ASN A 1 82 ? -12.359 1.808 0.072 1.00 93.88 82 ASN A N 1
ATOM 622 C CA . ASN A 1 82 ? -13.331 0.710 0.231 1.00 93.88 82 ASN A CA 1
ATOM 623 C C . ASN A 1 82 ? -13.727 0.101 -1.132 1.00 93.88 82 ASN A C 1
ATOM 625 O O . ASN A 1 82 ? -14.790 -0.492 -1.280 1.00 93.88 82 ASN A O 1
ATOM 629 N N . ASP A 1 83 ? -12.920 0.337 -2.161 1.00 93.62 83 ASP A N 1
ATOM 630 C CA . ASP A 1 83 ? -13.144 -0.074 -3.549 1.00 93.62 83 ASP A CA 1
ATOM 631 C C . ASP A 1 83 ? -12.753 -1.537 -3.813 1.00 93.62 83 ASP A C 1
ATOM 633 O O . ASP A 1 83 ? -13.268 -2.158 -4.740 1.00 93.62 83 ASP A O 1
ATOM 637 N N . LEU A 1 84 ? -11.886 -2.113 -2.978 1.00 95.44 84 LEU A N 1
ATOM 638 C CA . LEU A 1 84 ? -11.407 -3.490 -3.130 1.00 95.44 84 LEU A CA 1
ATOM 639 C C . LEU A 1 84 ? -12.233 -4.522 -2.361 1.00 95.44 84 LEU A C 1
ATOM 641 O O . LEU A 1 84 ? -12.488 -5.611 -2.871 1.00 95.44 84 LEU A O 1
ATOM 645 N N . LEU A 1 85 ? -12.629 -4.209 -1.129 1.00 95.56 85 LEU A N 1
ATOM 646 C CA . LEU A 1 85 ?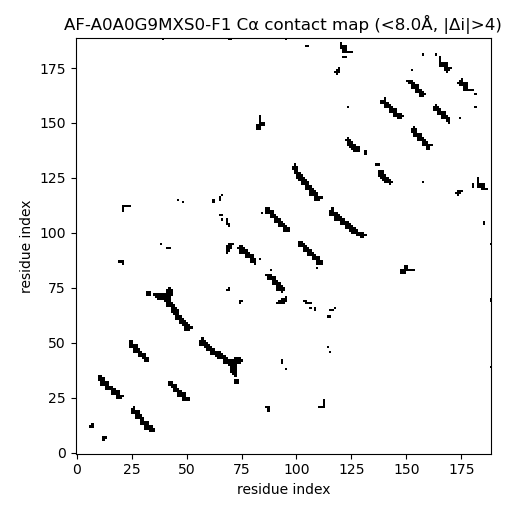 -13.323 -5.115 -0.214 1.00 95.56 85 LEU A CA 1
ATOM 647 C C . LEU A 1 85 ? -14.459 -4.371 0.495 1.00 95.56 85 LEU A C 1
ATOM 649 O O . LEU A 1 85 ? -14.495 -3.146 0.523 1.00 95.56 85 LEU A O 1
ATOM 653 N N . GLY A 1 86 ? -15.365 -5.114 1.136 1.00 93.50 86 GLY A N 1
ATOM 654 C CA . GLY A 1 86 ? -16.421 -4.539 1.985 1.00 93.50 86 GLY A CA 1
ATOM 655 C C . GLY A 1 86 ? -15.919 -3.898 3.289 1.00 93.50 86 GLY A C 1
ATOM 656 O O . GLY A 1 86 ? -16.727 -3.504 4.125 1.00 93.50 86 GLY A O 1
ATOM 657 N N . VAL A 1 87 ? -14.601 -3.820 3.473 1.00 95.50 87 VAL A N 1
ATOM 658 C CA . VAL A 1 87 ? -13.909 -3.175 4.591 1.00 95.50 87 VAL A CA 1
ATOM 659 C C . VAL A 1 87 ? -12.851 -2.214 4.042 1.00 95.50 87 VAL A C 1
ATOM 661 O O . VAL A 1 87 ? -12.388 -2.420 2.916 1.00 95.50 87 VAL A O 1
ATOM 664 N N . PRO A 1 88 ? -12.430 -1.199 4.815 1.00 97.81 88 PRO A N 1
ATOM 665 C CA . PRO A 1 88 ? -11.334 -0.331 4.414 1.00 97.81 88 PRO A CA 1
ATOM 666 C C . PRO A 1 88 ? -10.042 -1.103 4.153 1.00 97.81 88 PRO A C 1
ATOM 668 O O . PRO A 1 88 ? -9.642 -1.960 4.940 1.00 97.81 88 PRO A O 1
ATOM 671 N N . VAL A 1 89 ? -9.372 -0.766 3.058 1.00 98.38 89 VAL A N 1
ATOM 672 C CA . VAL A 1 89 ? -8.085 -1.319 2.647 1.00 98.38 89 VAL A CA 1
ATOM 673 C C . VAL A 1 89 ? -7.075 -0.184 2.579 1.00 98.38 89 VAL A C 1
ATOM 675 O O . VAL A 1 89 ? -7.271 0.801 1.867 1.00 98.38 89 VAL A O 1
ATOM 678 N N . ILE A 1 90 ? -5.983 -0.328 3.323 1.00 98.56 90 ILE A N 1
ATOM 679 C CA . ILE A 1 90 ? -4.795 0.502 3.174 1.00 98.56 90 ILE A CA 1
ATOM 680 C C . ILE A 1 90 ? -4.089 0.067 1.893 1.00 98.56 90 ILE A C 1
ATOM 682 O O . ILE A 1 90 ? -3.748 -1.105 1.743 1.00 98.56 90 ILE A O 1
ATOM 686 N N . ARG A 1 91 ? -3.812 1.019 1.006 1.00 98.00 91 ARG A N 1
ATOM 687 C CA . ARG A 1 91 ? -2.883 0.857 -0.111 1.00 98.00 91 ARG A CA 1
ATOM 688 C C . ARG A 1 91 ? -1.663 1.711 0.167 1.00 98.00 91 ARG A C 1
ATOM 690 O O . ARG A 1 91 ? -1.798 2.933 0.234 1.00 98.00 91 ARG A O 1
ATOM 697 N N . ALA A 1 92 ? -0.506 1.084 0.329 1.00 97.44 92 ALA A N 1
ATOM 698 C CA . ALA A 1 92 ? 0.750 1.785 0.551 1.00 97.44 92 ALA A CA 1
ATOM 699 C C . ALA A 1 92 ? 1.800 1.333 -0.457 1.00 97.44 92 ALA A C 1
ATOM 701 O O . ALA A 1 92 ? 1.922 0.139 -0.733 1.00 97.44 92 ALA A O 1
ATOM 702 N N . SER A 1 93 ? 2.553 2.299 -0.969 1.00 96.19 93 SER A N 1
ATOM 703 C CA . SER A 1 93 ? 3.695 2.076 -1.835 1.00 96.19 93 SER A CA 1
ATOM 704 C C . SER A 1 93 ? 4.991 2.463 -1.137 1.00 96.19 93 SER A C 1
ATOM 706 O O . SER A 1 93 ? 5.037 3.368 -0.299 1.00 96.19 93 SER A O 1
ATOM 708 N N . GLY A 1 94 ? 6.060 1.779 -1.507 1.00 95.00 94 GLY A N 1
ATOM 709 C CA . GLY A 1 94 ? 7.429 2.064 -1.111 1.00 95.00 94 GLY A CA 1
ATOM 710 C C . GLY A 1 94 ? 8.370 1.578 -2.200 1.00 95.00 94 GLY A C 1
ATOM 711 O O . GLY A 1 94 ? 7.960 0.864 -3.109 1.00 95.00 94 GLY A O 1
ATOM 712 N N . GLY A 1 95 ? 9.633 1.966 -2.131 1.00 92.88 95 GLY A N 1
ATOM 713 C CA . GLY A 1 95 ? 10.617 1.511 -3.099 1.00 92.88 95 GLY A CA 1
ATOM 714 C C . GLY A 1 95 ? 12.008 1.468 -2.508 1.00 92.88 95 GLY A C 1
ATOM 715 O O . GLY A 1 95 ? 12.255 1.989 -1.420 1.00 92.88 95 GLY A O 1
ATOM 716 N N . PHE A 1 96 ? 12.906 0.837 -3.243 1.00 90.88 96 PHE A N 1
ATOM 717 C CA . PHE A 1 96 ? 14.312 0.741 -2.905 1.00 90.88 96 PHE A CA 1
ATOM 718 C C . PHE A 1 96 ? 15.146 0.979 -4.159 1.00 90.88 96 PHE A C 1
ATOM 720 O O . PHE A 1 96 ? 14.833 0.455 -5.228 1.00 90.88 96 PHE A O 1
ATOM 727 N N . THR A 1 97 ? 16.229 1.742 -4.009 1.00 91.75 97 THR A N 1
ATOM 728 C CA . THR A 1 97 ? 17.258 1.885 -5.039 1.00 91.75 97 THR A CA 1
ATOM 729 C C . THR A 1 97 ? 18.596 1.436 -4.476 1.00 91.75 97 THR A C 1
ATOM 731 O O . THR A 1 97 ? 19.067 1.969 -3.470 1.00 91.75 97 THR A O 1
ATOM 734 N N . GLY A 1 98 ? 19.240 0.495 -5.160 1.00 89.81 98 GLY A N 1
ATOM 735 C CA . GLY A 1 98 ? 20.549 -0.024 -4.796 1.00 89.81 98 GLY A CA 1
ATOM 736 C C . GLY A 1 98 ? 21.319 -0.479 -6.025 1.00 89.81 98 GLY A C 1
ATOM 737 O O . GLY A 1 98 ? 20.759 -1.087 -6.930 1.00 89.81 98 GLY A O 1
ATOM 738 N N . GLN A 1 99 ? 22.616 -0.164 -6.067 1.00 92.31 99 GLN A N 1
ATOM 739 C CA . GLN A 1 99 ? 23.515 -0.559 -7.164 1.00 92.31 99 GLN A CA 1
ATOM 740 C C . GLN A 1 99 ? 23.002 -0.155 -8.563 1.00 92.31 99 GLN A C 1
ATOM 742 O O . GLN A 1 99 ? 23.215 -0.865 -9.538 1.00 92.31 99 GLN A O 1
ATOM 747 N N . GLY A 1 100 ? 22.295 0.976 -8.657 1.00 94.00 100 GLY A N 1
ATOM 748 C CA . GLY A 1 100 ? 21.731 1.476 -9.914 1.00 94.00 100 GLY A CA 1
ATOM 749 C C . GLY A 1 100 ? 20.412 0.822 -10.352 1.00 94.00 100 GLY A C 1
ATOM 750 O O . GLY A 1 100 ? 19.862 1.220 -11.377 1.00 94.00 100 GLY A O 1
ATOM 751 N N . GLN A 1 101 ? 19.891 -0.130 -9.575 1.00 94.31 101 GLN A N 1
ATOM 752 C CA . GLN A 1 101 ? 18.582 -0.758 -9.764 1.00 94.31 101 GLN A CA 1
ATOM 753 C C . GLN A 1 101 ? 17.559 -0.114 -8.831 1.00 94.31 101 GLN A C 1
ATOM 755 O O . GLN A 1 101 ? 17.859 0.104 -7.657 1.00 94.31 101 GLN A O 1
ATOM 760 N N . THR A 1 102 ? 16.357 0.159 -9.328 1.00 94.75 102 THR A N 1
ATOM 761 C CA . THR A 1 102 ? 15.219 0.644 -8.541 1.00 94.75 102 THR A CA 1
ATOM 762 C C . THR A 1 102 ? 14.058 -0.328 -8.658 1.00 94.75 102 THR A C 1
ATOM 764 O O . THR A 1 102 ? 13.746 -0.783 -9.755 1.00 94.75 102 THR A O 1
ATOM 767 N N . ILE A 1 103 ? 13.408 -0.619 -7.533 1.00 93.88 103 ILE A N 1
ATOM 768 C CA . ILE A 1 103 ? 12.182 -1.416 -7.458 1.00 93.88 103 ILE A CA 1
ATOM 769 C C . ILE A 1 103 ? 11.149 -0.629 -6.651 1.00 93.88 103 ILE A C 1
ATOM 771 O O . ILE A 1 103 ? 11.466 -0.089 -5.589 1.00 93.88 103 ILE A O 1
ATOM 775 N N . GLY A 1 104 ? 9.923 -0.560 -7.162 1.00 95.75 104 GLY A N 1
ATOM 776 C CA . GLY A 1 104 ? 8.745 -0.083 -6.447 1.00 95.75 104 GLY A CA 1
ATOM 777 C C . GLY A 1 104 ? 7.825 -1.240 -6.083 1.00 95.75 104 GLY A C 1
ATOM 778 O O . GLY A 1 104 ? 7.712 -2.230 -6.810 1.00 95.75 104 GLY A O 1
ATOM 779 N N . CYS A 1 105 ? 7.198 -1.103 -4.925 1.00 95.75 105 CYS A N 1
ATOM 780 C CA . CYS A 1 105 ? 6.377 -2.107 -4.288 1.00 95.75 105 CYS A CA 1
ATOM 781 C C . CYS A 1 105 ? 5.097 -1.492 -3.752 1.00 95.75 105 CYS A C 1
ATOM 783 O O . CYS A 1 105 ? 5.144 -0.480 -3.053 1.00 95.75 105 CYS A O 1
ATOM 785 N N . THR A 1 106 ? 3.976 -2.178 -3.965 1.00 96.81 106 THR A N 1
ATOM 786 C CA . THR A 1 106 ? 2.703 -1.869 -3.315 1.00 96.81 106 THR A CA 1
ATOM 787 C C . THR A 1 106 ? 2.259 -3.034 -2.437 1.00 96.81 106 THR A C 1
ATOM 789 O O . THR A 1 106 ? 2.277 -4.197 -2.847 1.00 96.81 106 THR A O 1
ATOM 792 N N . LYS A 1 107 ? 1.802 -2.709 -1.223 1.00 97.25 107 LYS A N 1
ATOM 793 C CA . LYS A 1 107 ? 1.118 -3.634 -0.313 1.00 97.25 107 LYS A CA 1
ATOM 794 C C . LYS A 1 107 ? -0.303 -3.155 -0.033 1.00 97.25 107 LYS A C 1
ATOM 796 O O . LYS A 1 107 ? -0.559 -1.958 0.125 1.00 97.25 107 LYS A O 1
ATOM 801 N N . LEU A 1 108 ? -1.223 -4.115 0.037 1.00 98.00 108 LEU A N 1
ATOM 802 C CA . LEU A 1 108 ? -2.628 -3.904 0.379 1.00 98.00 108 LEU A CA 1
ATOM 803 C C . LEU A 1 108 ? -2.920 -4.570 1.724 1.00 98.00 108 LEU A C 1
ATOM 805 O O . LEU A 1 108 ? -2.686 -5.770 1.871 1.00 98.00 108 LEU A O 1
ATOM 809 N N . VAL A 1 109 ? -3.452 -3.820 2.689 1.00 98.50 109 VAL A N 1
ATOM 810 C CA . VAL A 1 109 ? -3.807 -4.324 4.026 1.00 98.50 109 VAL A CA 1
ATOM 811 C C . VAL A 1 109 ? -5.267 -4.004 4.333 1.00 98.50 109 VAL A C 1
ATOM 813 O O . VAL A 1 109 ? -5.639 -2.843 4.465 1.00 98.50 109 VAL A O 1
ATOM 816 N N . ALA A 1 110 ? -6.101 -5.033 4.450 1.00 98.12 110 ALA A N 1
ATOM 817 C CA . ALA A 1 110 ? -7.499 -4.908 4.840 1.00 98.12 110 ALA A CA 1
ATOM 818 C C . ALA A 1 110 ? -7.624 -4.692 6.352 1.00 98.12 110 ALA A C 1
ATOM 820 O O . ALA A 1 110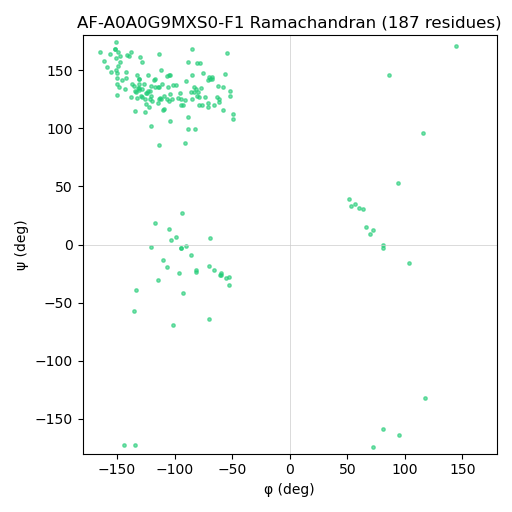 ? -6.991 -5.397 7.135 1.00 98.12 110 ALA A O 1
ATOM 821 N N . LEU A 1 111 ? -8.456 -3.739 6.766 1.00 98.19 111 LEU A N 1
ATOM 822 C CA . LEU A 1 111 ? -8.768 -3.459 8.165 1.00 98.19 111 LEU A CA 1
ATOM 823 C C . LEU A 1 111 ? -9.996 -4.274 8.584 1.00 98.19 111 LEU A C 1
ATOM 825 O O . LEU A 1 111 ? -11.136 -3.822 8.452 1.00 98.19 111 LEU A O 1
ATOM 829 N N . MET A 1 112 ? -9.763 -5.505 9.039 1.00 95.69 112 MET A N 1
ATOM 830 C CA . MET A 1 112 ? -10.819 -6.404 9.506 1.00 95.69 112 MET A CA 1
ATOM 831 C C . MET A 1 112 ? -11.216 -6.061 10.949 1.00 95.69 112 MET A C 1
ATOM 833 O O . MET A 1 112 ? -10.406 -5.506 11.685 1.00 95.69 112 MET A O 1
ATOM 837 N N . PRO A 1 113 ? -12.432 -6.402 11.413 1.00 92.81 113 PRO A N 1
ATOM 838 C CA . PRO A 1 113 ? -12.848 -6.113 12.791 1.00 92.81 113 PRO A CA 1
ATOM 839 C C . PRO A 1 113 ? -11.915 -6.678 13.881 1.00 92.81 113 PRO A C 1
ATOM 841 O O . PRO A 1 113 ? -11.831 -6.106 14.970 1.00 92.81 113 PRO A O 1
ATOM 844 N N . ASP A 1 114 ? -11.230 -7.785 13.581 1.00 93.00 114 ASP A N 1
ATOM 845 C CA . ASP A 1 114 ? -10.279 -8.495 14.442 1.00 93.00 114 ASP A CA 1
ATOM 846 C C . ASP A 1 114 ? -8.810 -8.091 14.220 1.00 93.00 114 ASP A C 1
ATOM 848 O O . ASP A 1 114 ? -7.937 -8.571 14.939 1.00 93.00 114 ASP A O 1
ATOM 852 N N . GLY A 1 115 ? -8.518 -7.212 13.256 1.00 96.12 115 GLY A N 1
ATOM 853 C CA . GLY A 1 115 ? -7.167 -6.709 13.015 1.00 96.12 115 GLY A CA 1
ATOM 854 C C . GLY A 1 115 ? -6.826 -6.474 11.539 1.00 96.12 115 GLY A C 1
ATOM 855 O O . GLY A 1 115 ? -7.574 -6.836 10.631 1.00 96.12 115 GLY A O 1
ATOM 856 N N . PRO A 1 116 ? -5.680 -5.835 11.255 1.00 98.00 116 PRO A N 1
ATOM 857 C CA . PRO A 1 116 ? -5.205 -5.650 9.892 1.00 98.00 116 PRO A CA 1
ATOM 858 C C . PRO A 1 116 ? -4.729 -6.983 9.285 1.00 98.00 116 PRO A C 1
ATOM 860 O O . PRO A 1 116 ? -4.075 -7.783 9.953 1.00 98.00 116 PRO A O 1
ATOM 863 N N . ARG A 1 117 ? -5.005 -7.209 7.997 1.00 97.50 117 ARG A N 1
ATOM 864 C CA . ARG A 1 117 ? -4.531 -8.376 7.234 1.00 97.50 117 ARG A CA 1
ATOM 865 C C . ARG A 1 117 ? -3.949 -7.949 5.895 1.00 97.50 117 ARG A C 1
ATOM 867 O O . ARG A 1 117 ? -4.637 -7.300 5.114 1.00 97.50 117 ARG A O 1
ATOM 874 N N . GLN A 1 118 ? -2.711 -8.342 5.597 1.00 97.19 118 GLN A N 1
ATOM 875 C CA . GLN A 1 118 ? -2.155 -8.161 4.254 1.00 97.19 118 GLN A CA 1
ATOM 876 C C . GLN A 1 118 ? -2.921 -9.038 3.259 1.00 97.19 118 GLN A C 1
ATOM 878 O O . GLN A 1 118 ? -2.948 -10.259 3.390 1.00 97.19 118 GLN A O 1
ATOM 883 N N . VAL A 1 119 ? -3.528 -8.402 2.260 1.00 97.56 119 VAL A N 1
ATOM 884 C CA . VAL A 1 119 ? -4.363 -9.054 1.244 1.00 97.56 119 VAL A CA 1
ATOM 885 C C . VAL A 1 119 ? -3.728 -9.071 -0.144 1.00 97.56 119 VAL A C 1
ATOM 887 O O . VAL A 1 119 ? -4.198 -9.820 -0.991 1.00 97.56 119 VAL A O 1
ATOM 890 N N . ALA A 1 120 ? -2.668 -8.294 -0.390 1.00 96.50 120 ALA A N 1
ATOM 891 C CA . ALA A 1 120 ? -1.809 -8.421 -1.572 1.00 96.50 120 ALA A CA 1
ATOM 892 C C . ALA A 1 120 ? -0.451 -7.730 -1.364 1.00 96.50 120 ALA A C 1
ATOM 894 O O . ALA A 1 120 ? -0.330 -6.818 -0.545 1.00 96.50 120 ALA A O 1
ATOM 895 N N . SER A 1 121 ? 0.543 -8.155 -2.144 1.00 95.81 121 SER A N 1
ATOM 896 C CA . SER A 1 121 ? 1.892 -7.584 -2.242 1.00 95.81 121 SER A CA 1
ATOM 897 C C . SER A 1 121 ? 2.402 -7.841 -3.662 1.00 95.81 121 SER A C 1
ATOM 899 O O . SER A 1 121 ? 2.299 -8.972 -4.139 1.00 95.81 121 SER A O 1
ATOM 901 N N . PHE A 1 122 ? 2.887 -6.816 -4.360 1.00 95.69 122 PHE A N 1
ATOM 902 C CA . PHE A 1 122 ? 3.418 -6.946 -5.723 1.00 95.69 122 PHE A CA 1
ATOM 903 C C . PHE A 1 122 ? 4.346 -5.782 -6.072 1.00 95.69 122 PHE A C 1
ATOM 905 O O . PHE A 1 122 ? 4.189 -4.674 -5.548 1.00 95.69 122 PHE A O 1
ATOM 912 N N . ALA A 1 123 ? 5.292 -6.041 -6.975 1.00 96.12 123 ALA A N 1
ATOM 913 C CA . ALA A 1 123 ? 6.126 -5.001 -7.558 1.00 96.12 123 ALA A CA 1
ATOM 914 C C . ALA A 1 123 ? 5.364 -4.272 -8.667 1.00 96.12 123 ALA A C 1
ATOM 916 O O . ALA A 1 123 ? 4.755 -4.895 -9.546 1.00 96.12 123 ALA A O 1
ATOM 917 N N . ASP A 1 124 ? 5.387 -2.945 -8.597 1.00 95.88 124 ASP A N 1
ATOM 918 C CA . ASP A 1 124 ? 4.674 -2.042 -9.502 1.00 95.88 124 ASP A CA 1
ATOM 919 C C . ASP A 1 124 ? 5.600 -1.082 -10.251 1.00 95.88 124 ASP A C 1
ATOM 921 O O . ASP A 1 124 ? 5.144 -0.334 -11.114 1.00 95.88 124 ASP A O 1
ATOM 925 N N . TYR A 1 125 ? 6.902 -1.131 -9.974 1.00 97.12 125 TYR A N 1
ATOM 926 C CA . TYR A 1 125 ? 7.904 -0.388 -10.719 1.00 97.12 125 TYR A CA 1
ATOM 927 C C . TYR A 1 125 ? 9.245 -1.121 -10.721 1.00 97.12 125 TYR A C 1
ATOM 929 O O . TYR A 1 125 ? 9.645 -1.714 -9.718 1.00 97.12 125 TYR A O 1
ATOM 937 N N . SER A 1 126 ? 9.966 -1.052 -11.834 1.00 96.94 126 SER A N 1
ATOM 938 C CA . SER A 1 126 ? 11.367 -1.451 -11.921 1.00 96.94 126 SER A CA 1
ATOM 939 C C . SER A 1 126 ? 12.104 -0.557 -12.905 1.00 96.94 126 SER A C 1
ATOM 941 O O . SER A 1 126 ? 11.557 -0.201 -13.947 1.00 96.94 126 SER A O 1
ATOM 943 N N . SER A 1 127 ? 13.347 -0.205 -12.584 1.00 97.50 127 SER A N 1
ATOM 944 C CA . SER A 1 127 ? 14.246 0.491 -13.500 1.00 97.50 127 SER A CA 1
ATOM 945 C C . SER A 1 127 ? 15.695 0.106 -13.249 1.00 97.50 127 SER A C 1
ATOM 947 O O . SER A 1 127 ? 16.147 0.095 -12.103 1.00 97.50 127 SER A O 1
ATOM 949 N N . ASN A 1 128 ? 16.443 -0.153 -14.321 1.00 97.31 128 ASN A N 1
ATOM 950 C CA . ASN A 1 128 ? 17.885 -0.409 -14.268 1.00 97.31 128 ASN A CA 1
ATOM 951 C C . ASN A 1 128 ? 18.732 0.781 -14.753 1.00 97.31 128 ASN A C 1
ATOM 953 O O . ASN A 1 128 ? 19.929 0.624 -15.000 1.00 97.31 128 ASN A O 1
ATOM 957 N N . ALA A 1 129 ? 18.137 1.969 -14.898 1.00 96.88 129 ALA A N 1
ATOM 958 C CA . ALA A 1 129 ? 18.775 3.114 -15.549 1.00 96.88 129 ALA A CA 1
ATOM 959 C C . ALA A 1 129 ? 20.083 3.581 -14.882 1.00 96.88 129 ALA A C 1
ATOM 961 O O . ALA A 1 129 ? 20.924 4.189 -15.539 1.00 96.88 129 ALA A O 1
ATOM 962 N N . GLY A 1 130 ? 20.276 3.305 -13.588 1.00 95.62 130 GLY A N 1
ATOM 963 C CA . GLY A 1 130 ? 21.519 3.626 -12.882 1.00 95.62 130 GLY A CA 1
ATOM 964 C C . GLY A 1 130 ? 22.613 2.559 -13.007 1.00 95.62 130 GLY A C 1
ATOM 965 O O . GLY A 1 130 ? 23.729 2.797 -12.551 1.00 95.62 130 GLY A O 1
ATOM 966 N N . ALA A 1 131 ? 22.296 1.387 -13.560 1.00 95.94 131 ALA A N 1
ATOM 967 C CA . ALA A 1 131 ? 23.198 0.243 -13.692 1.00 95.94 131 ALA A CA 1
ATOM 968 C C . ALA A 1 131 ? 23.522 -0.101 -15.154 1.00 95.94 131 ALA A C 1
ATOM 970 O O . ALA A 1 131 ? 24.607 -0.612 -15.427 1.00 95.94 131 ALA A O 1
ATOM 971 N N . ALA A 1 132 ? 22.595 0.155 -16.080 1.00 95.69 132 ALA A N 1
ATOM 972 C CA . ALA A 1 132 ? 22.776 -0.134 -17.496 1.00 95.69 132 ALA A CA 1
ATOM 973 C C . ALA A 1 132 ? 23.926 0.698 -18.086 1.00 95.69 132 ALA A C 1
ATOM 975 O O . ALA A 1 132 ? 23.960 1.924 -17.961 1.00 95.69 132 ALA A O 1
ATOM 976 N N . LEU A 1 133 ? 24.870 0.019 -18.739 1.00 94.81 133 LEU A N 1
ATOM 977 C CA . LEU A 1 133 ? 25.997 0.656 -19.428 1.00 94.81 133 LEU A CA 1
ATOM 978 C C . LEU A 1 133 ? 25.726 0.832 -20.928 1.00 94.81 133 LEU A C 1
ATOM 980 O O . LEU A 1 133 ? 26.306 1.719 -21.555 1.00 94.81 133 LEU A O 1
ATOM 984 N N . ASP A 1 134 ? 24.840 0.005 -21.485 1.00 95.69 134 ASP A N 1
ATOM 985 C CA . ASP A 1 134 ? 24.373 0.073 -22.867 1.00 95.69 134 ASP A CA 1
ATOM 986 C C . ASP A 1 134 ? 22.907 0.551 -22.898 1.00 95.69 134 ASP A C 1
ATOM 988 O O . ASP A 1 134 ? 22.056 -0.047 -22.232 1.00 95.69 134 ASP A O 1
ATOM 992 N N . PRO A 1 135 ? 22.567 1.597 -23.678 1.00 92.88 135 PRO A N 1
ATOM 993 C CA . PRO A 1 135 ? 21.182 2.011 -23.889 1.00 92.88 135 PRO A CA 1
ATOM 994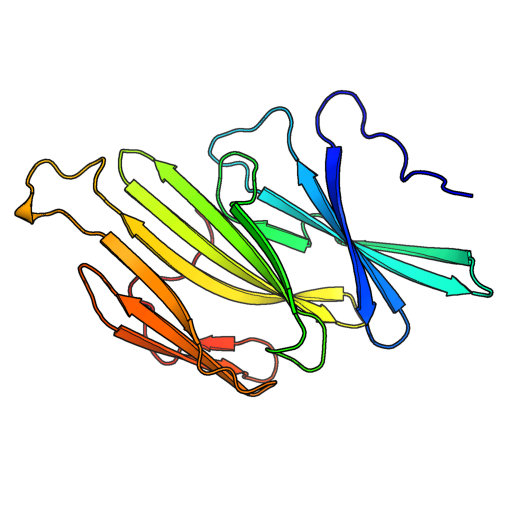 C C . PRO A 1 135 ? 20.241 0.895 -24.363 1.00 92.88 135 PRO A C 1
ATOM 996 O O . PRO A 1 135 ? 19.048 0.961 -24.082 1.00 92.88 135 PRO A O 1
ATOM 999 N N . ALA A 1 136 ? 20.747 -0.119 -25.071 1.00 94.31 136 ALA A N 1
ATOM 1000 C CA . ALA A 1 136 ? 19.954 -1.265 -25.515 1.00 94.31 136 ALA A CA 1
ATOM 1001 C C . ALA A 1 136 ? 19.527 -2.196 -24.363 1.00 94.31 136 ALA A C 1
ATOM 1003 O O . ALA A 1 136 ? 18.589 -2.973 -24.527 1.00 94.31 136 ALA A O 1
ATOM 1004 N N . GLU A 1 137 ? 20.191 -2.112 -23.208 1.00 94.31 137 GLU A N 1
ATOM 1005 C CA . GLU A 1 137 ? 19.871 -2.880 -22.000 1.00 94.31 137 GLU A CA 1
ATOM 1006 C C . GLU A 1 137 ? 18.963 -2.106 -21.034 1.00 94.31 137 GLU A C 1
ATOM 1008 O O . GLU A 1 137 ? 18.571 -2.649 -19.998 1.00 94.31 137 GLU A O 1
ATOM 1013 N N . LEU A 1 138 ? 18.620 -0.847 -21.339 1.00 96.56 138 LEU A N 1
ATOM 1014 C CA . LEU A 1 138 ? 17.732 -0.047 -20.499 1.00 96.56 138 LEU A CA 1
ATOM 1015 C C . LEU A 1 138 ? 16.349 -0.697 -20.401 1.00 96.56 138 LEU A C 1
ATOM 1017 O O . LEU A 1 138 ? 15.673 -0.954 -21.398 1.00 96.56 138 LEU A O 1
ATOM 1021 N N . SER A 1 139 ? 15.920 -0.917 -19.165 1.00 97.00 139 SER A N 1
ATOM 1022 C CA . SER A 1 139 ? 14.621 -1.462 -18.819 1.00 97.00 139 SER A CA 1
ATOM 1023 C C . SER A 1 139 ? 13.946 -0.568 -17.796 1.00 97.00 139 SER A C 1
ATOM 1025 O O . SER A 1 139 ? 14.524 -0.254 -16.753 1.00 97.00 139 SER A O 1
ATOM 1027 N N . GLU A 1 140 ? 12.718 -0.171 -18.105 1.00 97.88 140 GLU A N 1
ATOM 1028 C CA . GLU A 1 140 ? 11.817 0.491 -17.175 1.00 97.88 140 GLU A CA 1
ATOM 1029 C C . GLU A 1 140 ? 10.420 -0.096 -17.347 1.00 97.88 140 GLU A C 1
ATOM 1031 O O . GLU A 1 140 ? 9.896 -0.166 -18.459 1.00 97.88 140 GLU A O 1
ATOM 1036 N N . ILE A 1 141 ? 9.825 -0.547 -16.248 1.00 98.12 141 ILE A N 1
ATOM 1037 C CA . ILE A 1 141 ? 8.495 -1.154 -16.223 1.00 98.12 141 ILE A CA 1
ATOM 1038 C C . ILE A 1 141 ? 7.698 -0.485 -15.107 1.00 98.12 141 ILE A C 1
ATOM 1040 O O . ILE A 1 141 ? 8.202 -0.314 -14.001 1.00 98.12 141 ILE A O 1
ATOM 1044 N N . THR A 1 142 ? 6.449 -0.120 -15.384 1.00 97.94 142 THR A N 1
ATOM 1045 C CA . THR A 1 142 ? 5.504 0.442 -14.406 1.00 97.94 142 THR A CA 1
ATOM 1046 C C . THR A 1 142 ? 4.173 -0.295 -14.487 1.00 97.94 142 THR A C 1
ATOM 1048 O O . THR A 1 142 ? 3.726 -0.616 -15.588 1.00 97.94 142 THR A O 1
ATOM 1051 N N . ALA A 1 143 ? 3.523 -0.527 -13.347 1.00 97.50 143 ALA A N 1
ATOM 1052 C CA . ALA A 1 143 ? 2.200 -1.131 -13.255 1.00 97.50 143 ALA A CA 1
ATOM 1053 C C . ALA A 1 143 ? 1.149 -0.147 -12.718 1.00 97.50 143 ALA A C 1
ATOM 1055 O O . ALA A 1 143 ? 1.372 0.524 -11.709 1.00 97.50 143 ALA A O 1
ATOM 1056 N N . SER A 1 144 ? -0.034 -0.110 -13.336 1.00 96.94 144 SER A N 1
ATOM 1057 C CA . SER A 1 144 ? -1.231 0.531 -12.771 1.00 96.94 144 SER A CA 1
ATOM 1058 C C . SER A 1 144 ? -2.218 -0.523 -12.263 1.00 96.94 144 SER A C 1
ATOM 1060 O O . SER A 1 144 ? -2.322 -1.605 -12.834 1.00 96.94 144 SER A O 1
ATOM 1062 N N . MET A 1 145 ? -2.944 -0.216 -11.178 1.00 96.81 145 MET A N 1
ATOM 1063 C CA . MET A 1 145 ? -4.078 -1.040 -10.732 1.00 96.81 145 MET A CA 1
ATOM 1064 C C . MET A 1 145 ? -5.374 -0.481 -11.298 1.00 96.81 145 MET A C 1
ATOM 1066 O O . MET A 1 145 ? -5.689 0.682 -11.036 1.00 96.81 145 MET A O 1
ATOM 1070 N N . GLU A 1 146 ? -6.138 -1.318 -11.989 1.00 96.38 146 GLU A N 1
ATOM 1071 C CA . GLU A 1 146 ? -7.415 -0.956 -12.609 1.00 96.38 146 GLU A CA 1
ATOM 1072 C C . GLU A 1 146 ? -8.412 -2.128 -12.520 1.00 96.38 146 GLU A C 1
ATOM 1074 O O . GLU A 1 146 ? -8.179 -3.117 -11.821 1.00 96.38 146 GLU A O 1
ATOM 1079 N N . GLY A 1 147 ? -9.568 -2.008 -13.183 1.00 95.81 147 GLY A N 1
ATOM 1080 C CA . GLY A 1 147 ? -10.517 -3.122 -13.317 1.00 95.81 147 GLY A CA 1
ATOM 1081 C C . GLY A 1 147 ? -11.121 -3.625 -11.998 1.00 95.81 147 GLY A C 1
ATOM 1082 O O . GLY A 1 147 ? -11.415 -4.813 -11.871 1.00 95.81 147 GLY A O 1
ATOM 1083 N N . PHE A 1 148 ? -11.289 -2.752 -11.000 1.00 96.62 148 PHE A N 1
ATOM 1084 C CA . PHE A 1 148 ? -11.768 -3.135 -9.669 1.00 96.62 148 PHE A CA 1
ATOM 1085 C C . PHE A 1 148 ? -13.176 -3.740 -9.695 1.00 96.62 148 PHE A C 1
ATOM 1087 O O . PHE A 1 148 ? -14.149 -3.096 -10.093 1.00 96.62 148 PHE A O 1
ATOM 1094 N N . VAL A 1 149 ? -13.294 -4.963 -9.180 1.00 97.31 149 VAL A N 1
ATOM 1095 C CA . VAL A 1 149 ? -14.562 -5.622 -8.865 1.00 97.31 149 VAL A CA 1
ATOM 1096 C C . VAL A 1 149 ? -14.557 -5.938 -7.363 1.00 97.31 149 VAL A C 1
ATOM 1098 O O . VAL A 1 149 ? -13.916 -6.914 -6.954 1.00 97.31 149 VAL A O 1
ATOM 1101 N N . PRO A 1 150 ? -15.256 -5.141 -6.529 1.00 95.75 150 PRO A N 1
ATOM 1102 C CA . PRO A 1 150 ? -15.207 -5.270 -5.075 1.00 95.75 150 PRO A CA 1
ATOM 1103 C C . PRO A 1 150 ? -15.486 -6.698 -4.590 1.00 95.75 150 PRO A C 1
ATOM 1105 O O . PRO A 1 150 ? -16.443 -7.344 -5.025 1.00 95.75 150 PRO A O 1
ATOM 1108 N N . GLY A 1 151 ? -14.645 -7.198 -3.683 1.00 96.44 151 GLY A N 1
ATOM 1109 C CA . GLY A 1 151 ? -14.740 -8.544 -3.113 1.00 96.44 151 GLY A CA 1
ATOM 1110 C C . GLY A 1 151 ? -14.416 -9.678 -4.087 1.00 96.44 151 GLY A C 1
ATOM 1111 O O . GLY A 1 151 ? -14.685 -10.835 -3.765 1.00 96.44 151 GLY A O 1
ATOM 1112 N N . ARG A 1 152 ? -13.905 -9.369 -5.288 1.00 97.62 152 ARG A N 1
ATOM 1113 C CA . ARG A 1 152 ? -13.708 -10.364 -6.349 1.00 97.62 152 ARG A CA 1
ATOM 1114 C C . ARG A 1 152 ? -12.362 -10.258 -7.038 1.00 97.62 152 ARG A C 1
ATOM 1116 O O . ARG A 1 152 ? -11.656 -11.257 -7.061 1.00 97.62 152 ARG A O 1
ATOM 1123 N N . SER A 1 153 ? -12.013 -9.111 -7.613 1.00 98.12 153 SER A N 1
ATOM 1124 C CA . SER A 1 153 ? -10.815 -9.020 -8.452 1.00 98.12 153 SER A CA 1
ATOM 1125 C C . SER A 1 153 ? -10.356 -7.591 -8.720 1.00 98.12 153 SER A C 1
ATOM 1127 O O . SER A 1 153 ? -11.107 -6.635 -8.528 1.00 98.12 153 SER A O 1
ATOM 1129 N N . PHE A 1 154 ? -9.128 -7.465 -9.211 1.00 98.25 154 PHE A N 1
ATOM 1130 C CA . PHE A 1 154 ? -8.599 -6.275 -9.881 1.00 98.25 154 PHE A CA 1
ATOM 1131 C C . PHE A 1 154 ? -7.524 -6.700 -10.889 1.00 98.25 154 PHE A C 1
ATOM 1133 O O . PHE A 1 154 ? -7.159 -7.877 -10.953 1.00 98.25 154 PHE A O 1
ATOM 1140 N N . GLU A 1 155 ? -7.013 -5.757 -11.671 1.00 98.25 155 GLU A N 1
ATOM 1141 C CA . GLU A 1 155 ? -5.986 -6.007 -12.684 1.00 98.25 155 GLU A CA 1
ATOM 1142 C C . GLU A 1 155 ? -4.758 -5.132 -12.446 1.00 98.25 155 GLU A C 1
ATOM 1144 O O . GLU A 1 155 ? -4.878 -3.994 -11.989 1.00 98.25 155 GLU A O 1
ATOM 1149 N N . LEU A 1 156 ? -3.577 -5.676 -12.752 1.00 97.94 156 LEU A N 1
ATOM 1150 C CA . LEU A 1 156 ? -2.345 -4.913 -12.922 1.00 97.94 156 LEU A CA 1
ATOM 1151 C C . LEU A 1 156 ? -2.008 -4.808 -14.402 1.00 97.94 156 LEU A C 1
ATOM 1153 O O . LEU A 1 156 ? -1.819 -5.838 -15.050 1.00 97.94 156 LEU A O 1
ATOM 1157 N N . HIS A 1 157 ? -1.868 -3.587 -14.911 1.00 98.06 157 HIS A N 1
ATOM 1158 C CA . HIS A 1 157 ? -1.415 -3.326 -16.275 1.00 98.06 157 HIS A CA 1
ATOM 1159 C C . HIS A 1 157 ? 0.033 -2.851 -16.254 1.00 98.06 157 HIS A C 1
ATOM 1161 O O . HIS A 1 157 ? 0.319 -1.718 -15.872 1.00 98.06 157 HIS A O 1
ATOM 1167 N N . TYR A 1 158 ? 0.943 -3.731 -16.663 1.00 97.88 158 TYR A N 1
ATOM 1168 C CA . TYR A 1 158 ? 2.362 -3.441 -16.816 1.00 97.88 158 TYR A CA 1
ATOM 1169 C C . TYR A 1 158 ? 2.620 -2.788 -18.176 1.00 97.88 158 TYR A C 1
ATOM 1171 O O . TYR A 1 158 ? 2.102 -3.239 -19.201 1.00 97.88 158 TYR A O 1
ATOM 1179 N N . THR A 1 159 ? 3.430 -1.734 -18.179 1.00 98.06 159 THR A N 1
ATOM 1180 C CA . THR A 1 159 ? 3.832 -0.967 -19.364 1.00 98.06 159 THR A CA 1
ATOM 1181 C C . THR A 1 159 ? 5.310 -0.589 -19.286 1.00 98.06 159 THR A C 1
ATOM 1183 O O . THR A 1 159 ? 5.890 -0.601 -18.200 1.00 98.06 159 THR A O 1
ATOM 1186 N N . GLY A 1 160 ? 5.907 -0.218 -20.424 1.00 97.12 160 GLY A N 1
ATOM 1187 C CA . GLY A 1 160 ? 7.317 0.161 -20.532 1.00 97.12 160 GLY A CA 1
ATOM 1188 C C . GLY A 1 160 ? 8.075 -0.800 -21.442 1.00 97.12 160 GLY A C 1
ATOM 1189 O O . GLY A 1 160 ? 7.606 -1.105 -22.539 1.00 97.12 160 GLY A O 1
ATOM 1190 N N . SER A 1 161 ? 9.230 -1.281 -20.986 1.00 96.44 161 SER A N 1
ATOM 1191 C CA . SER A 1 161 ? 10.058 -2.255 -21.711 1.00 96.44 161 SER A CA 1
ATOM 1192 C C . SER A 1 161 ? 9.389 -3.626 -21.863 1.00 96.44 161 SER A C 1
ATOM 1194 O O . SER A 1 161 ? 9.715 -4.366 -22.787 1.00 96.44 161 SER A O 1
ATOM 1196 N N . GLU A 1 162 ? 8.417 -3.943 -21.005 1.00 93.75 162 GLU A N 1
ATOM 1197 C CA . GLU A 1 162 ? 7.524 -5.092 -21.138 1.00 93.75 162 GLU A CA 1
ATOM 1198 C C . GLU A 1 162 ? 6.069 -4.655 -20.917 1.00 93.75 162 GLU A C 1
ATOM 1200 O O . GLU A 1 162 ? 5.786 -3.764 -20.112 1.00 93.75 162 GLU A O 1
ATOM 1205 N N . THR A 1 163 ? 5.134 -5.286 -21.634 1.00 96.44 163 THR A N 1
ATOM 1206 C CA . THR A 1 163 ? 3.695 -5.067 -21.451 1.00 96.44 163 THR A CA 1
ATOM 1207 C C . THR A 1 163 ? 2.999 -6.360 -21.072 1.00 96.44 163 THR A C 1
ATOM 1209 O O . THR A 1 163 ? 3.086 -7.345 -21.807 1.00 96.44 163 THR A O 1
ATOM 1212 N N . ALA A 1 164 ? 2.238 -6.335 -19.985 1.00 96.94 164 ALA A N 1
ATOM 1213 C CA . ALA A 1 164 ? 1.443 -7.472 -19.541 1.00 96.94 164 ALA A CA 1
ATOM 1214 C C . ALA A 1 164 ? 0.200 -7.000 -18.784 1.00 96.94 164 ALA A C 1
ATOM 1216 O O . ALA A 1 164 ? 0.140 -5.878 -18.286 1.00 96.94 164 ALA A O 1
ATOM 1217 N N . THR A 1 165 ? -0.806 -7.861 -18.676 1.00 97.81 165 THR A N 1
ATOM 1218 C CA . THR A 1 165 ? -1.928 -7.660 -17.753 1.00 97.81 165 THR A CA 1
ATOM 1219 C C . THR A 1 165 ? -2.054 -8.887 -16.869 1.00 97.81 165 THR A C 1
ATOM 1221 O O . THR A 1 165 ? -2.152 -10.003 -17.375 1.00 97.81 165 THR A O 1
ATOM 1224 N N . VAL A 1 166 ? -2.032 -8.679 -15.553 1.00 98.06 166 VAL A N 1
ATOM 1225 C CA . VAL A 1 166 ? -2.173 -9.748 -14.560 1.00 98.06 166 VAL A CA 1
ATOM 1226 C C . VAL A 1 166 ? -3.470 -9.543 -13.796 1.00 98.06 166 VAL A C 1
ATOM 1228 O O . VAL A 1 166 ? -3.671 -8.513 -13.156 1.00 98.06 166 VAL A O 1
ATOM 1231 N N . HIS A 1 167 ? -4.344 -10.544 -13.838 1.00 98.19 167 HIS A N 1
ATOM 1232 C CA . HIS A 1 167 ? -5.590 -10.535 -13.078 1.00 98.19 167 HIS A CA 1
ATOM 1233 C C . HIS A 1 167 ? -5.344 -11.071 -11.670 1.00 98.19 167 HIS A C 1
ATOM 1235 O O . HIS A 1 167 ? -4.766 -12.146 -11.510 1.00 98.19 167 HIS A O 1
ATOM 1241 N N . PHE A 1 168 ? -5.827 -10.362 -10.660 1.00 98.25 168 PHE A N 1
ATOM 1242 C CA . PHE A 1 168 ? -5.833 -10.808 -9.274 1.00 98.25 168 PHE A CA 1
ATOM 1243 C C . PHE A 1 168 ? -7.236 -11.239 -8.871 1.00 98.25 168 PHE A C 1
ATOM 1245 O O . PHE A 1 168 ? -8.180 -10.467 -9.024 1.00 98.25 168 PHE A O 1
ATOM 1252 N N . ASP A 1 169 ? -7.363 -12.431 -8.292 1.00 98.25 169 ASP A N 1
ATOM 1253 C CA . ASP A 1 169 ? -8.625 -12.940 -7.758 1.00 98.25 169 ASP A CA 1
ATOM 1254 C C . ASP A 1 169 ? -8.606 -13.030 -6.241 1.00 98.25 169 ASP A C 1
ATOM 1256 O O . ASP A 1 169 ? -7.657 -13.530 -5.637 1.00 98.25 169 ASP A O 1
ATOM 1260 N N . TRP A 1 170 ? -9.711 -12.632 -5.628 1.00 97.94 170 TRP A N 1
ATOM 1261 C CA . TRP A 1 170 ? -9.998 -12.894 -4.232 1.00 97.94 170 TRP A CA 1
ATOM 1262 C C . TRP A 1 170 ? -10.309 -14.378 -4.019 1.00 97.94 170 TRP A C 1
ATOM 1264 O O . TRP A 1 170 ? -11.269 -14.909 -4.579 1.00 97.94 170 TRP A O 1
ATOM 1274 N N . ASN A 1 171 ? -9.538 -15.047 -3.161 1.00 96.75 171 ASN A N 1
ATOM 1275 C CA . ASN A 1 171 ? -9.745 -16.464 -2.839 1.00 96.75 171 ASN A CA 1
ATOM 1276 C C . ASN A 1 171 ? -10.509 -16.707 -1.522 1.00 96.75 171 ASN A C 1
ATOM 1278 O O . ASN A 1 171 ? -10.613 -17.849 -1.079 1.00 96.75 171 ASN A O 1
ATOM 1282 N N . GLY A 1 172 ? -11.015 -15.648 -0.883 1.00 94.81 172 GLY A N 1
ATOM 1283 C CA . GLY A 1 172 ? -11.620 -15.703 0.453 1.00 94.81 172 GLY A CA 1
ATOM 1284 C C . GLY A 1 172 ? -10.730 -15.157 1.573 1.00 94.81 172 GLY A C 1
ATOM 1285 O O . GLY A 1 172 ? -11.251 -14.848 2.640 1.00 94.81 172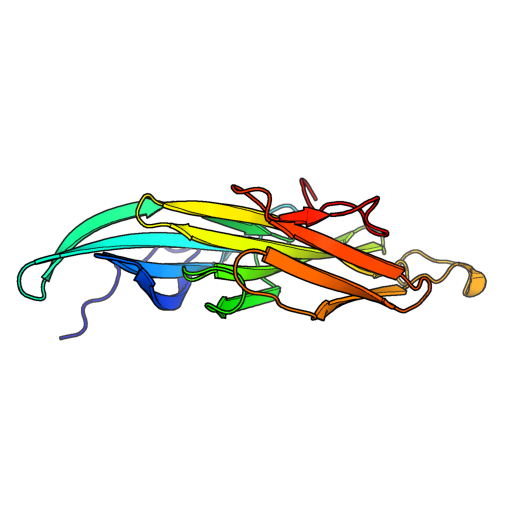 GLY A O 1
ATOM 1286 N N . ASP A 1 173 ? -9.427 -15.000 1.328 1.00 95.00 173 ASP A N 1
ATOM 1287 C CA . ASP A 1 173 ? -8.448 -14.525 2.319 1.00 95.00 173 ASP A CA 1
ATOM 1288 C C . ASP A 1 173 ? -7.508 -13.440 1.769 1.00 95.00 173 ASP A C 1
ATOM 1290 O O . ASP A 1 173 ? -7.204 -12.463 2.453 1.00 95.00 173 ASP A O 1
ATOM 1294 N N . ARG A 1 174 ? -7.070 -13.585 0.516 1.00 97.00 174 ARG A N 1
ATOM 1295 C CA . ARG A 1 174 ? -6.178 -12.645 -0.173 1.00 97.00 174 ARG A CA 1
ATOM 1296 C C . ARG A 1 174 ? -6.467 -12.596 -1.667 1.00 97.00 174 ARG A C 1
ATOM 1298 O O . ARG A 1 174 ? -7.080 -13.507 -2.227 1.00 97.00 174 ARG A O 1
ATOM 1305 N N . PHE A 1 175 ? -5.990 -11.539 -2.310 1.00 97.62 175 PHE A N 1
ATOM 1306 C CA . PHE A 1 175 ? -5.915 -11.451 -3.758 1.00 97.62 175 PHE A CA 1
ATOM 1307 C C . PHE A 1 175 ? -4.680 -12.208 -4.255 1.00 97.62 175 PHE A C 1
ATOM 1309 O O . PHE A 1 175 ? -3.568 -11.980 -3.780 1.00 97.62 175 PHE A O 1
ATOM 1316 N N . VAL A 1 176 ? -4.877 -13.112 -5.211 1.00 96.62 176 VAL A N 1
ATOM 1317 C CA . VAL A 1 176 ? -3.830 -13.975 -5.771 1.00 96.62 176 VAL A CA 1
ATOM 1318 C C . VAL A 1 176 ? -3.732 -13.732 -7.278 1.00 96.62 176 VAL A C 1
ATOM 1320 O O . VAL A 1 176 ? -4.774 -13.724 -7.939 1.00 96.62 176 VAL A O 1
ATOM 1323 N N . PRO A 1 177 ? -2.525 -13.540 -7.839 1.00 96.88 177 PRO A N 1
ATOM 1324 C CA . PRO A 1 177 ? -2.365 -13.352 -9.273 1.00 96.88 177 PRO A CA 1
ATOM 1325 C C . PRO A 1 177 ? -2.676 -14.641 -10.044 1.00 96.88 177 PRO A C 1
ATOM 1327 O O . PRO A 1 177 ? -2.314 -15.747 -9.633 1.00 96.88 177 PRO A O 1
ATOM 1330 N N . ARG A 1 178 ? -3.315 -14.496 -11.205 1.00 96.38 178 ARG A N 1
ATOM 1331 C CA . ARG A 1 178 ? -3.414 -15.546 -12.219 1.00 96.38 178 ARG A CA 1
ATOM 1332 C C . ARG A 1 178 ? -2.144 -15.545 -13.063 1.00 96.38 178 ARG A C 1
ATOM 1334 O O . ARG A 1 178 ? -2.029 -14.762 -14.001 1.00 96.38 178 ARG A O 1
ATOM 1341 N N . GLY A 1 179 ? -1.231 -16.457 -12.755 1.00 91.62 179 GLY A N 1
ATOM 1342 C CA . GLY A 1 179 ? 0.050 -16.575 -13.452 1.00 91.62 179 GLY A CA 1
ATOM 1343 C C . GLY A 1 179 ? 1.174 -15.817 -12.749 1.00 91.62 179 GLY A C 1
ATOM 1344 O O . GLY A 1 179 ? 1.072 -15.493 -11.566 1.00 91.62 179 GLY A O 1
ATOM 1345 N N . GLU A 1 180 ? 2.266 -15.592 -13.474 1.00 91.50 180 GLU A N 1
ATOM 1346 C CA . GLU A 1 180 ? 3.467 -14.951 -12.941 1.00 91.50 180 GLU A CA 1
ATOM 1347 C C . GLU A 1 180 ? 3.366 -13.424 -13.001 1.00 91.50 180 GLU A C 1
ATOM 1349 O O . GLU A 1 180 ? 2.780 -12.853 -13.921 1.00 91.50 180 GLU A O 1
ATOM 1354 N N . LEU A 1 181 ? 3.948 -12.763 -12.000 1.00 93.44 181 LEU A N 1
ATOM 1355 C CA . LEU A 1 181 ? 4.105 -11.313 -11.993 1.00 93.44 181 LEU A CA 1
ATOM 1356 C C . LEU A 1 181 ? 5.384 -10.957 -12.759 1.00 93.44 181 LEU A C 1
ATOM 1358 O O . LEU A 1 181 ? 6.440 -11.439 -12.346 1.00 93.44 181 LEU A O 1
ATOM 1362 N N . PRO A 1 182 ? 5.335 -10.083 -13.784 1.00 93.31 182 PRO A N 1
ATOM 1363 C CA . PRO A 1 182 ? 6.523 -9.681 -14.546 1.00 93.31 182 PRO A CA 1
ATOM 1364 C C . PRO A 1 182 ? 7.679 -9.178 -13.673 1.00 93.31 182 PRO A C 1
ATOM 1366 O O . PRO A 1 182 ? 8.843 -9.430 -13.960 1.00 93.31 182 PRO A O 1
ATOM 1369 N N . LEU A 1 183 ? 7.353 -8.495 -12.571 1.00 92.44 183 LEU A N 1
ATOM 1370 C CA . LEU A 1 183 ? 8.328 -7.954 -11.620 1.00 92.44 183 LEU A CA 1
ATOM 1371 C C . LEU A 1 183 ? 8.449 -8.773 -10.322 1.00 92.44 183 LEU A C 1
ATOM 1373 O O . LEU A 1 183 ? 9.173 -8.381 -9.411 1.00 92.44 183 LEU A O 1
ATOM 1377 N N . GLY A 1 184 ? 7.743 -9.901 -10.216 1.00 86.81 184 GLY A N 1
ATOM 1378 C CA . GLY A 1 184 ? 7.685 -10.703 -8.995 1.00 86.81 184 GLY A CA 1
ATOM 1379 C C . GLY A 1 184 ? 6.870 -10.076 -7.852 1.00 86.81 184 GLY A C 1
ATOM 1380 O O . GLY A 1 184 ? 6.179 -9.063 -7.999 1.00 86.81 184 GLY A O 1
ATOM 1381 N N . ALA A 1 185 ? 6.915 -10.740 -6.695 1.00 79.81 185 ALA A N 1
ATOM 1382 C CA . ALA A 1 185 ? 6.314 -10.260 -5.452 1.00 79.81 185 ALA A CA 1
ATOM 1383 C C . ALA A 1 185 ? 7.298 -9.379 -4.664 1.00 79.81 185 ALA A C 1
ATOM 1385 O O . ALA A 1 185 ? 8.510 -9.517 -4.799 1.00 79.81 185 ALA A O 1
ATOM 1386 N N . CYS A 1 186 ? 6.771 -8.520 -3.791 1.00 78.25 186 CYS A N 1
ATOM 1387 C CA . CYS A 1 186 ? 7.550 -7.570 -2.987 1.00 78.25 186 CYS A CA 1
ATOM 1388 C C . CYS A 1 186 ? 7.939 -8.078 -1.594 1.00 78.25 186 CYS A C 1
ATOM 1390 O O . CYS A 1 186 ? 8.100 -7.300 -0.652 1.00 78.25 186 CYS A O 1
ATOM 1392 N N . ASP A 1 187 ? 8.0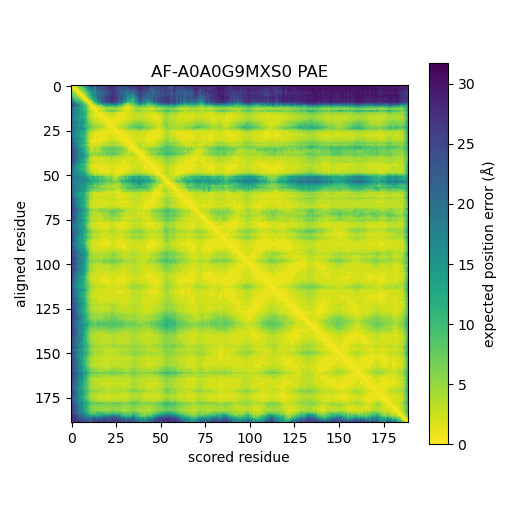60 -9.391 -1.439 1.00 64.25 187 ASP A N 1
ATOM 1393 C CA . ASP A 1 187 ? 8.347 -9.993 -0.145 1.00 64.25 187 ASP A CA 1
ATOM 1394 C C . ASP A 1 187 ? 9.873 -10.065 0.061 1.00 64.25 187 ASP A C 1
ATOM 1396 O O . ASP A 1 187 ? 10.530 -10.970 -0.446 1.00 64.25 187 ASP A O 1
ATOM 1400 N N . GLY A 1 188 ? 10.425 -9.101 0.812 1.00 47.88 188 GLY A N 1
ATOM 1401 C CA . GLY A 1 188 ? 11.819 -9.109 1.287 1.00 47.88 188 GLY A CA 1
ATOM 1402 C C . GLY A 1 188 ? 12.842 -8.362 0.421 1.00 47.88 188 GLY A C 1
ATOM 1403 O O . GLY A 1 188 ? 13.863 -8.954 0.070 1.00 47.88 188 GLY A O 1
ATOM 1404 N N . ALA A 1 189 ? 12.584 -7.087 0.101 1.00 36.53 189 ALA A N 1
ATOM 1405 C CA . ALA A 1 189 ? 13.629 -6.175 -0.385 1.00 36.53 189 ALA A CA 1
ATOM 1406 C C . ALA A 1 189 ? 14.638 -5.824 0.725 1.00 36.53 189 ALA A C 1
ATOM 1408 O O . ALA A 1 189 ? 14.209 -5.711 1.896 1.00 36.53 189 ALA A O 1
#

Secondary structure (DSSP, 8-state):
-----PPPPSS-EEEEEEEEEETTEEEEEEEEE-SS--TTPPEEEEEEEEEEETTEEEEEEEEEEEEEESSTT--SEEEEESSSSSS-EEEEEEEEEETTEEEEEEEEEEEETTEEEEEEEEEEEEE-TTT-SSGGG--EEEEEEEEEETTTEEEEEEEESS-EEEEEEE-SSSEEESS--TT---S--

Organism: NCBI:txid1581420

Sequence (189 aa):
MTDAVAAAGTGSRYARQQLVQVPGRNVLVAEYVFDDFSHATEGRLDVFYLDASDGRVTGVERFERALEVGGQGRLGQWSIGNDLLGVPVIRASGGFTGQGQTIGCTKLVALMPDGPRQVASFADYSSNAGAALDPAELSEITASMEGFVPGRSFELHYTGSETATVHFDWNGDRFVPRGELPLGACDGA

Foldseek 3Di:
DDDDPDDDPPWKDWDDWDWDDDVQWIKIKTWIATPDFDQAAWTAIKMWTFHDDPNDGPDIDIDGRLDTAAGDRHWPDWDWDQLAEVFIKIWTKYWHDDQQKIWIKIWIWGQHPVGIDTQFIAIAWIWNRGHDPDPVPTWIKGWDWADGDHQFWIWIFIDTPDTDIWIWTRPPRHTDTDDAHPRHGRPRD

Radius of gyration: 18.35 Å; Cα contacts (8 Å, |Δi|>4): 476; chains: 1; bounding box: 46×36×52 Å

Solvent-accessible surface area (backbone atoms only — not comparable to full-atom values): 10325 Å² total; per-residue (Å²): 137,90,79,74,86,76,82,61,60,99,74,34,41,75,75,56,73,47,80,47,73,39,83,95,36,42,33,42,40,32,33,46,40,56,74,72,67,46,70,78,30,42,6,36,32,32,38,34,42,35,39,72,55,96,94,36,81,77,44,76,49,79,36,75,68,63,40,69,36,37,15,60,18,35,57,70,48,73,51,75,45,60,63,62,32,101,41,41,27,38,43,37,31,8,36,45,74,57,88,31,34,35,42,26,28,38,42,31,32,34,44,46,84,90,45,74,40,76,28,40,60,31,38,37,32,38,32,31,71,67,53,48,87,47,82,91,67,55,40,43,36,42,46,46,82,45,74,70,37,61,67,42,34,34,32,36,43,35,35,72,73,51,75,52,75,39,47,27,37,49,76,88,78,37,48,44,66,65,71,82,55,96,70,39,66,54,84,80,119

Nearest PDB structures (foldseek):
  2vsm-assembl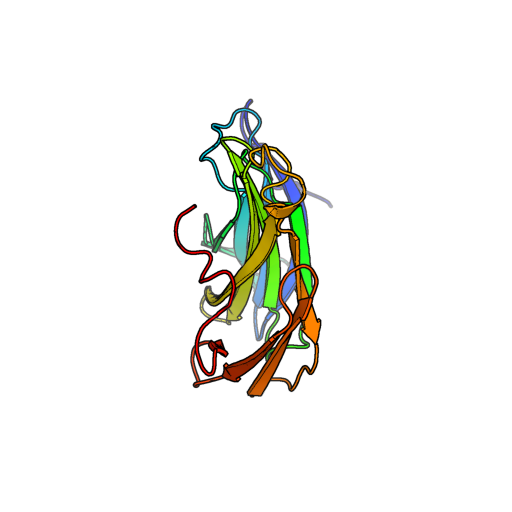y1_A  TM=3.270E-01  e=8.372E-01  Henipavirus nipahense
  6thb-assembly1_A  TM=2.729E-01  e=2.422E+00  Cedar virus
  7brs-assembly4_D  TM=2.562E-01  e=5.503E+00  Escherichia coli K-12
  3iaq-assembly1_C  TM=1.625E-01  e=4.323E+00  Escherichia coli K-12

Mean predicted aligned error: 5.8 Å